Protein AF-A0A5C6PMB3-F1 (afdb_monomer_lite)

Structure (mmCIF, N/CA/C/O backbone):
data_AF-A0A5C6PMB3-F1
#
_entry.id   AF-A0A5C6PMB3-F1
#
loop_
_atom_site.group_PDB
_atom_site.id
_atom_site.type_symbol
_atom_site.label_atom_id
_atom_site.label_alt_id
_atom_site.label_comp_id
_atom_site.label_asym_id
_atom_site.label_entity_id
_atom_site.label_seq_id
_atom_site.pdbx_PDB_ins_code
_atom_site.Cartn_x
_atom_site.Cartn_y
_atom_site.Cartn_z
_atom_site.occupancy
_atom_site.B_iso_or_equiv
_atom_site.auth_seq_id
_atom_site.auth_comp_id
_atom_site.auth_asym_id
_atom_site.auth_atom_id
_atom_site.pdbx_PDB_model_num
ATOM 1 N N . MET A 1 1 ? -14.462 33.625 9.259 1.00 25.91 1 MET A N 1
ATOM 2 C CA . MET A 1 1 ? -15.134 33.092 8.053 1.00 25.91 1 MET A CA 1
ATOM 3 C C . MET A 1 1 ? -14.465 31.763 7.717 1.00 25.91 1 MET A C 1
ATOM 5 O O . MET A 1 1 ? -13.342 31.805 7.232 1.00 25.91 1 MET A O 1
ATOM 9 N N . PRO A 1 2 ? -15.031 30.596 8.069 1.00 33.78 2 PRO A N 1
ATOM 10 C CA . PRO A 1 2 ? -14.392 29.320 7.766 1.00 33.78 2 PRO A CA 1
ATOM 11 C C . PRO A 1 2 ? -14.659 28.949 6.304 1.00 33.78 2 PRO A C 1
ATOM 13 O O . PRO A 1 2 ? -15.806 28.943 5.856 1.00 33.78 2 PRO A O 1
ATOM 16 N N . GLY A 1 3 ? -13.580 28.696 5.563 1.00 32.81 3 GLY A N 1
ATOM 17 C CA . GLY A 1 3 ? -13.603 28.326 4.152 1.00 32.81 3 GLY A CA 1
ATOM 18 C C . GLY A 1 3 ? -14.310 26.993 3.910 1.00 32.81 3 GLY A C 1
ATOM 19 O O . GLY A 1 3 ? -14.207 26.056 4.698 1.00 32.81 3 GLY A O 1
ATOM 20 N N . ARG A 1 4 ? -15.050 26.927 2.801 1.00 36.19 4 ARG A N 1
ATOM 21 C CA . ARG A 1 4 ? -15.685 25.714 2.282 1.00 36.19 4 ARG A CA 1
ATOM 22 C C . ARG A 1 4 ? -14.616 24.673 1.928 1.00 36.19 4 ARG A C 1
ATOM 24 O O . ARG A 1 4 ? -13.893 24.858 0.958 1.00 36.19 4 ARG A O 1
ATOM 31 N N . GLU A 1 5 ? -14.593 23.555 2.647 1.00 39.53 5 GLU A N 1
ATOM 32 C CA . GLU A 1 5 ? -14.022 22.301 2.143 1.00 39.53 5 GLU A CA 1
ATOM 33 C C . GLU A 1 5 ? -14.870 21.821 0.954 1.00 39.53 5 GLU A C 1
ATOM 35 O O . GLU A 1 5 ? -16.025 21.409 1.120 1.00 39.53 5 GLU A O 1
ATOM 40 N N . VAL A 1 6 ? -14.311 21.901 -0.251 1.00 41.19 6 VAL A N 1
ATOM 41 C CA . VAL A 1 6 ? -14.877 21.318 -1.470 1.00 41.19 6 VAL A CA 1
ATOM 42 C C . VAL A 1 6 ? -13.911 20.235 -1.943 1.00 41.19 6 VAL A C 1
ATOM 44 O O . VAL A 1 6 ? -12.748 20.534 -2.169 1.00 41.19 6 VAL A O 1
ATOM 47 N N . GLY A 1 7 ? -14.402 19.003 -2.122 1.00 39.25 7 GLY A N 1
ATOM 48 C CA . GLY A 1 7 ? -13.695 17.945 -2.858 1.00 39.25 7 GLY A CA 1
ATOM 49 C C . GLY A 1 7 ? -13.467 16.660 -2.058 1.00 39.25 7 GLY A C 1
ATOM 50 O O . GLY A 1 7 ? -12.757 16.664 -1.068 1.00 39.25 7 GLY A O 1
ATOM 51 N N . LEU A 1 8 ? -14.111 15.567 -2.487 1.00 45.19 8 LEU A N 1
ATOM 52 C CA . LEU A 1 8 ? -13.997 14.154 -2.058 1.00 45.19 8 LEU A CA 1
ATOM 53 C C . LEU A 1 8 ? -14.166 13.761 -0.573 1.00 45.19 8 LEU A C 1
ATOM 55 O O . LEU A 1 8 ? -14.844 12.762 -0.315 1.00 45.19 8 LEU A O 1
ATOM 59 N N . GLY A 1 9 ? -13.658 14.520 0.402 1.00 44.12 9 GLY A N 1
ATOM 60 C CA . GLY A 1 9 ? -13.708 14.161 1.829 1.00 44.12 9 GLY A CA 1
ATOM 61 C C . GLY A 1 9 ? -15.127 13.929 2.366 1.00 44.12 9 GLY A C 1
ATOM 62 O O . GLY A 1 9 ? -15.347 13.038 3.180 1.00 44.12 9 GLY A O 1
ATOM 63 N N . ARG A 1 10 ? -16.133 14.639 1.831 1.00 47.53 10 ARG A N 1
ATOM 64 C CA . ARG A 1 10 ? -17.549 14.488 2.230 1.00 47.53 10 ARG A CA 1
ATOM 65 C C . ARG A 1 10 ? -18.244 13.231 1.690 1.00 47.53 10 ARG A C 1
ATOM 67 O O . ARG A 1 10 ? -19.308 12.867 2.187 1.00 47.53 10 ARG A O 1
ATOM 74 N N . ARG A 1 11 ? -17.726 12.570 0.646 1.00 46.62 11 ARG A N 1
ATOM 75 C CA . ARG A 1 11 ? -18.386 11.370 0.081 1.00 46.62 11 ARG A CA 1
ATOM 76 C C . ARG A 1 11 ? -18.075 10.117 0.901 1.00 46.62 11 ARG A C 1
ATOM 78 O O . ARG A 1 11 ? -18.959 9.283 1.075 1.00 46.62 11 ARG A O 1
ATOM 85 N N . TYR A 1 12 ? -16.890 10.044 1.497 1.00 53.22 12 TYR A N 1
ATOM 86 C CA . TYR A 1 12 ? -16.434 8.885 2.271 1.00 53.22 12 TYR A CA 1
ATOM 87 C C . TYR A 1 12 ? -16.410 9.116 3.792 1.00 53.22 12 TYR A C 1
ATOM 89 O O . TYR A 1 12 ? -16.097 8.197 4.540 1.00 53.22 12 TYR A O 1
ATOM 97 N N . SER A 1 13 ? -16.824 10.300 4.264 1.00 58.69 13 SER A N 1
ATOM 98 C CA . SER A 1 13 ? -16.872 10.687 5.687 1.00 58.69 13 SER A CA 1
ATOM 99 C C . SER A 1 13 ? -17.998 10.050 6.510 1.00 58.69 13 SER A C 1
ATOM 101 O O . SER A 1 13 ? -18.079 10.271 7.716 1.00 58.69 13 SER A O 1
ATOM 103 N N . PHE A 1 14 ? -18.908 9.312 5.875 1.00 70.88 14 PHE A N 1
ATOM 104 C CA . PHE A 1 14 ? -20.103 8.772 6.518 1.00 70.88 14 PHE A CA 1
ATOM 105 C C . PHE A 1 14 ? -19.944 7.268 6.737 1.00 70.88 14 PHE A C 1
ATOM 107 O O . PHE A 1 14 ? -20.147 6.477 5.817 1.00 70.88 14 PHE A O 1
ATOM 114 N N . LEU A 1 15 ? -19.571 6.884 7.961 1.00 76.19 15 LEU A N 1
ATOM 115 C CA . LEU A 1 15 ? -19.327 5.487 8.338 1.00 76.19 15 LEU A CA 1
ATOM 116 C C . LEU A 1 15 ? -20.537 4.573 8.125 1.00 76.19 15 LEU A C 1
ATOM 118 O O . LEU A 1 15 ? -20.365 3.420 7.758 1.00 76.19 15 LEU A O 1
ATOM 122 N N . ASN A 1 16 ? -21.757 5.095 8.268 1.00 77.19 16 ASN A N 1
ATOM 123 C CA . ASN A 1 16 ? -23.003 4.347 8.063 1.00 77.19 16 ASN A CA 1
ATOM 124 C C . ASN A 1 16 ? -23.241 3.890 6.609 1.00 77.19 16 ASN A C 1
ATOM 126 O O . ASN A 1 16 ? -24.237 3.228 6.337 1.00 77.19 16 ASN A O 1
ATOM 130 N N . ARG A 1 17 ? -22.363 4.259 5.669 1.00 81.38 17 ARG A N 1
ATOM 131 C CA . ARG A 1 17 ? -22.382 3.777 4.279 1.00 81.38 17 ARG A CA 1
ATOM 132 C C . ARG A 1 17 ? -21.322 2.716 3.993 1.00 81.38 17 ARG A C 1
ATOM 134 O O . ARG A 1 17 ? -21.254 2.233 2.868 1.00 81.38 17 ARG A O 1
ATOM 141 N N . TRP A 1 18 ? -20.501 2.376 4.983 1.00 85.50 18 TRP A N 1
ATOM 142 C CA . TRP A 1 18 ? -19.442 1.387 4.856 1.00 85.50 18 TRP A CA 1
ATOM 143 C C . TRP A 1 18 ? -19.827 0.090 5.553 1.00 85.50 18 TRP A C 1
ATOM 145 O O . TRP A 1 18 ? -20.290 0.080 6.691 1.00 85.50 18 TRP A O 1
ATOM 155 N N . SER A 1 19 ? -19.577 -1.014 4.864 1.00 86.38 19 SER A N 1
ATOM 156 C CA . SER A 1 19 ? -19.703 -2.358 5.406 1.00 86.38 19 SER A CA 1
ATOM 157 C C . SER A 1 19 ? -18.578 -3.221 4.853 1.00 86.38 19 SER A C 1
ATOM 159 O O . SER A 1 19 ? -18.073 -2.961 3.759 1.00 86.38 19 SER A O 1
ATOM 161 N N . VAL A 1 20 ? -18.156 -4.216 5.625 1.00 86.25 20 VAL A N 1
ATOM 162 C CA . VAL A 1 20 ? -17.134 -5.179 5.220 1.00 86.25 20 VAL A CA 1
ATOM 163 C C . VAL A 1 20 ? -17.808 -6.530 5.068 1.00 86.25 20 VAL A C 1
ATOM 165 O O . VAL A 1 20 ? -18.325 -7.085 6.037 1.00 86.25 20 VAL A O 1
ATOM 168 N N . LEU A 1 21 ? -17.815 -7.046 3.842 1.00 82.81 21 LEU A N 1
ATOM 169 C CA . LEU A 1 21 ? -18.266 -8.398 3.551 1.00 82.81 21 LEU A CA 1
ATOM 170 C C . LEU A 1 21 ? -17.154 -9.391 3.900 1.00 82.81 21 LEU A C 1
ATOM 172 O O . LEU A 1 21 ? -16.004 -9.203 3.510 1.00 82.81 21 LEU A O 1
ATOM 176 N N . LEU A 1 22 ? -17.498 -10.442 4.636 1.00 78.19 22 LEU A N 1
ATOM 177 C CA . LEU A 1 22 ? -16.550 -11.390 5.209 1.00 78.19 22 LEU A CA 1
ATOM 178 C C . LEU A 1 22 ? -16.968 -12.828 4.920 1.00 78.19 22 LEU A C 1
ATOM 180 O O . LEU A 1 22 ? -18.150 -13.125 4.748 1.00 78.19 22 LEU A O 1
ATOM 184 N N . GLY A 1 23 ? -15.986 -13.734 4.903 1.00 68.56 23 GLY A N 1
ATOM 185 C CA . GLY A 1 23 ? -16.225 -15.175 4.758 1.00 68.56 23 GLY A CA 1
ATOM 186 C C . GLY A 1 23 ? -16.911 -15.568 3.447 1.00 68.56 23 GLY A C 1
ATOM 187 O O . GLY A 1 23 ? -17.499 -16.640 3.367 1.00 68.56 23 GLY A O 1
ATOM 188 N N . SER A 1 24 ? -16.865 -14.694 2.439 1.00 66.75 24 SER A N 1
ATOM 189 C CA . SER A 1 24 ? -17.410 -14.937 1.111 1.00 66.75 24 SER A CA 1
ATOM 190 C C . SER A 1 24 ? -16.370 -14.623 0.049 1.00 66.75 24 SER A C 1
ATOM 192 O O . SER A 1 24 ? -15.662 -13.625 0.109 1.00 66.75 24 SER A O 1
ATOM 194 N N . ILE A 1 25 ? -16.359 -15.484 -0.949 1.00 66.31 25 ILE A N 1
ATOM 195 C CA . ILE A 1 25 ? -15.641 -15.396 -2.224 1.00 66.31 25 ILE A CA 1
ATOM 196 C C . ILE A 1 25 ? -16.523 -14.905 -3.364 1.00 66.31 25 ILE A C 1
ATOM 198 O O . ILE A 1 25 ? -16.041 -14.477 -4.403 1.00 66.31 25 ILE A O 1
ATOM 202 N N . SER A 1 26 ? -17.840 -14.993 -3.175 1.00 61.12 26 SER A N 1
ATOM 203 C CA . SER A 1 26 ? -18.811 -14.489 -4.124 1.00 61.12 26 SER A CA 1
ATOM 204 C C . SER A 1 26 ? -19.021 -13.015 -3.837 1.00 61.12 26 SER A C 1
ATOM 206 O O . SER A 1 26 ? -19.150 -12.613 -2.677 1.00 61.12 26 SER A O 1
ATOM 208 N N . ASN A 1 27 ? -19.126 -12.220 -4.898 1.00 63.78 27 ASN A N 1
ATOM 209 C CA . ASN A 1 27 ? -19.539 -10.823 -4.803 1.00 63.78 27 ASN A CA 1
ATOM 210 C C . ASN A 1 27 ? -21.039 -10.667 -4.463 1.00 63.78 27 ASN A C 1
ATOM 212 O O . ASN A 1 27 ? -21.483 -9.560 -4.163 1.00 63.78 27 ASN A O 1
ATOM 216 N N . LYS A 1 28 ? -21.816 -11.762 -4.490 1.00 63.75 28 LYS A N 1
ATOM 217 C CA . LYS A 1 28 ? -23.239 -11.831 -4.113 1.00 63.75 28 LYS A CA 1
ATOM 218 C C . LYS A 1 28 ? -23.533 -13.108 -3.311 1.00 63.75 28 LYS A C 1
ATOM 220 O O . LYS A 1 28 ? -24.165 -14.031 -3.831 1.00 63.75 28 LYS A O 1
ATOM 225 N N . PRO A 1 29 ? -23.060 -13.221 -2.063 1.00 63.97 29 PRO A N 1
ATOM 226 C CA . PRO A 1 29 ? -23.364 -14.386 -1.247 1.00 63.97 29 PRO A CA 1
ATOM 227 C C . PRO A 1 29 ? -24.833 -14.390 -0.831 1.00 63.97 29 PRO A C 1
ATOM 229 O O . PRO A 1 29 ? -25.400 -13.358 -0.480 1.00 63.97 29 PRO A O 1
ATOM 232 N N . VAL A 1 30 ? -25.432 -15.580 -0.828 1.00 64.00 30 VAL A N 1
ATOM 233 C CA . VAL A 1 30 ? -26.821 -15.799 -0.393 1.00 64.00 30 VAL A CA 1
ATOM 234 C C . VAL A 1 30 ? -26.980 -15.516 1.110 1.00 64.00 30 VAL A C 1
ATOM 236 O O . VAL A 1 30 ? -28.039 -15.072 1.529 1.00 64.00 30 VAL A O 1
ATOM 239 N N . ASN A 1 31 ? -25.903 -15.686 1.893 1.00 64.62 31 ASN A N 1
ATOM 240 C CA . ASN A 1 31 ? -25.802 -15.334 3.313 1.00 64.62 31 ASN A CA 1
ATOM 241 C C . ASN A 1 31 ? -24.464 -14.625 3.584 1.00 64.62 31 ASN A C 1
ATOM 243 O O . ASN A 1 31 ? -23.466 -15.250 3.937 1.00 64.62 31 ASN A O 1
ATOM 247 N N . ALA A 1 32 ? -24.433 -13.315 3.354 1.00 65.31 32 ALA A N 1
ATOM 248 C CA . ALA A 1 32 ? -23.286 -12.458 3.636 1.00 65.31 32 ALA A CA 1
ATOM 249 C C . ALA A 1 32 ? -23.037 -12.318 5.148 1.00 65.31 32 ALA A C 1
ATOM 251 O O . ALA A 1 32 ? -23.900 -11.797 5.854 1.00 65.31 32 ALA A O 1
ATOM 252 N N . ASN A 1 33 ? -21.841 -12.658 5.641 1.00 75.19 33 ASN A N 1
ATOM 253 C CA . ASN A 1 33 ? -21.399 -12.137 6.935 1.00 75.19 33 ASN A CA 1
ATOM 254 C C . ASN A 1 33 ? -20.946 -10.691 6.724 1.00 75.19 33 ASN A C 1
ATOM 256 O O . ASN A 1 33 ? -19.909 -10.445 6.109 1.00 75.19 33 ASN A O 1
ATOM 260 N N . VAL A 1 34 ? -21.742 -9.734 7.191 1.00 82.19 34 VAL A N 1
ATOM 261 C CA . VAL A 1 34 ? -21.460 -8.304 7.036 1.00 82.19 34 VAL A CA 1
ATOM 262 C C . VAL A 1 34 ? -21.051 -7.726 8.383 1.00 82.19 34 VAL A C 1
ATOM 264 O O . VAL A 1 34 ? -21.796 -7.834 9.354 1.00 82.19 34 VAL A O 1
ATOM 267 N N . ALA A 1 35 ? -19.879 -7.098 8.438 1.00 86.00 35 ALA A N 1
ATOM 268 C CA . ALA A 1 35 ? -19.433 -6.336 9.596 1.00 86.00 35 ALA A CA 1
ATOM 269 C C . ALA A 1 35 ? -19.543 -4.832 9.336 1.00 86.00 35 ALA A C 1
ATOM 271 O O . ALA A 1 35 ? -19.206 -4.335 8.258 1.00 86.00 35 ALA A O 1
ATOM 272 N N . GLU A 1 36 ? -19.985 -4.095 10.349 1.00 89.69 36 GLU A N 1
ATOM 273 C CA . GLU A 1 36 ? -20.055 -2.638 10.297 1.00 89.69 36 GLU A CA 1
ATOM 274 C C . GLU A 1 36 ? -18.705 -2.008 10.648 1.00 89.69 36 GLU A C 1
ATOM 276 O O . GLU A 1 36 ? -17.948 -2.511 11.487 1.00 89.69 36 GLU A O 1
ATOM 281 N N . VAL A 1 37 ? -18.412 -0.868 10.025 1.00 91.00 37 VAL A N 1
ATOM 282 C CA . VAL A 1 37 ? -17.176 -0.120 10.263 1.00 91.00 37 VAL A CA 1
ATOM 283 C C . VAL A 1 37 ? -17.389 0.898 11.383 1.00 91.00 37 VAL A C 1
ATOM 285 O O . VAL A 1 37 ? -18.204 1.811 11.270 1.00 91.00 37 VAL A O 1
ATOM 288 N N . LYS A 1 38 ? -16.610 0.771 12.461 1.00 91.81 38 LYS A N 1
ATOM 289 C CA . LYS A 1 38 ? -16.586 1.709 13.594 1.00 91.81 38 LYS A CA 1
ATOM 290 C C . LYS A 1 38 ? -15.672 2.900 13.328 1.00 91.81 38 LYS A C 1
ATOM 292 O O . LYS A 1 38 ? -16.010 4.028 13.688 1.00 91.81 38 LYS A O 1
ATOM 297 N N . THR A 1 39 ? -14.512 2.646 12.729 1.00 93.25 39 THR A N 1
ATOM 298 C CA . THR A 1 39 ? -13.452 3.647 12.572 1.00 93.25 39 THR A CA 1
ATOM 299 C C . THR A 1 39 ? -12.725 3.456 11.251 1.00 93.25 39 THR A C 1
ATOM 301 O O . THR A 1 39 ? -12.399 2.328 10.889 1.00 93.25 39 THR A O 1
ATOM 304 N N . ILE A 1 40 ? -12.419 4.558 10.567 1.00 93.75 40 ILE A N 1
ATOM 305 C CA . ILE A 1 40 ? -11.497 4.586 9.425 1.00 93.75 40 ILE A CA 1
ATOM 306 C C . ILE A 1 40 ? -10.385 5.574 9.762 1.00 93.75 40 ILE A C 1
ATOM 308 O O . ILE A 1 40 ? -10.668 6.723 10.093 1.00 93.75 40 ILE A O 1
ATOM 312 N N . VAL A 1 41 ? -9.129 5.145 9.675 1.00 95.12 41 VAL A N 1
ATOM 313 C CA . VAL A 1 41 ? -7.954 6.009 9.834 1.00 95.12 41 VAL A CA 1
ATOM 314 C C . VAL A 1 41 ? -7.158 5.976 8.541 1.00 95.12 41 VAL A C 1
ATOM 316 O O . VAL A 1 41 ? -6.608 4.935 8.195 1.00 95.12 41 VAL A O 1
ATOM 319 N N . TYR A 1 42 ? -7.079 7.096 7.831 1.00 95.12 42 TYR A N 1
ATOM 320 C CA . TYR A 1 42 ? -6.296 7.202 6.598 1.00 95.12 42 TYR A CA 1
ATOM 321 C C . TYR A 1 42 ? -5.025 8.026 6.808 1.00 95.12 42 TYR A C 1
ATOM 323 O O . TYR A 1 42 ? -4.937 8.858 7.723 1.00 95.12 42 TYR A O 1
ATOM 331 N N . HIS A 1 43 ? -4.016 7.787 5.972 1.00 95.62 43 HIS A N 1
ATOM 332 C CA . HIS A 1 43 ? -2.766 8.531 6.055 1.00 95.62 43 HIS A CA 1
ATOM 333 C C . HIS A 1 43 ? -2.982 9.992 5.628 1.00 95.62 43 HIS A C 1
ATOM 335 O O . HIS A 1 43 ? -3.395 10.275 4.505 1.00 95.62 43 HIS A O 1
ATOM 341 N N . SER A 1 44 ? -2.688 10.952 6.510 1.00 94.25 44 SER A N 1
ATOM 342 C CA . SER A 1 44 ? -3.045 12.363 6.279 1.00 94.25 44 SER A CA 1
ATOM 343 C C . SER A 1 44 ? -2.282 13.027 5.127 1.00 94.25 44 SER A C 1
ATOM 345 O O . SER A 1 44 ? -2.726 14.053 4.623 1.00 94.25 44 SER A O 1
ATOM 347 N N . SER A 1 45 ? -1.144 12.455 4.722 1.00 94.12 45 SER A N 1
ATOM 348 C CA . SER A 1 45 ? -0.328 12.918 3.588 1.00 94.12 45 SER A CA 1
ATOM 349 C C . SER A 1 45 ? -0.642 12.218 2.260 1.00 94.12 45 SER A C 1
ATOM 351 O O . SER A 1 45 ? 0.190 12.269 1.357 1.00 94.12 45 SER A O 1
ATOM 353 N N . TYR A 1 46 ? -1.782 11.530 2.148 1.00 94.25 46 TYR A N 1
ATOM 354 C CA . TYR A 1 46 ? -2.291 11.083 0.851 1.00 94.25 46 TYR A CA 1
ATOM 355 C C . TYR A 1 46 ? -2.899 12.288 0.119 1.00 94.25 46 TYR A C 1
ATOM 357 O O . TYR A 1 46 ? -3.984 12.764 0.466 1.00 94.25 46 TYR A O 1
ATOM 365 N N . LEU A 1 47 ? -2.146 12.835 -0.837 1.00 91.94 47 LEU A N 1
ATOM 366 C CA . LEU A 1 47 ? -2.454 14.105 -1.501 1.00 91.94 47 LEU A CA 1
ATOM 367 C C . LEU A 1 47 ? -3.745 14.097 -2.340 1.00 91.94 47 LEU A C 1
ATOM 369 O O . LEU A 1 47 ? -4.420 15.129 -2.328 1.00 91.94 47 LEU A O 1
ATOM 373 N N . PRO A 1 48 ? -4.175 12.977 -2.955 1.00 92.31 48 PRO A N 1
ATOM 374 C CA . PRO A 1 48 ? -5.449 12.927 -3.676 1.00 92.31 48 PRO A CA 1
ATOM 375 C C . PRO A 1 48 ? -6.696 13.205 -2.816 1.00 92.31 48 PRO A C 1
ATOM 377 O O . PRO A 1 48 ? -7.750 13.552 -3.348 1.00 92.31 48 PRO A O 1
ATOM 380 N N . PHE A 1 49 ? -6.607 13.117 -1.478 1.00 86.81 49 PHE A N 1
ATOM 381 C CA . PHE A 1 49 ? -7.684 13.588 -0.589 1.00 86.81 49 PHE A CA 1
ATOM 382 C C . PHE A 1 49 ? -7.729 15.108 -0.407 1.00 86.81 49 PHE A C 1
ATOM 384 O O . PHE A 1 49 ? -8.747 15.625 0.055 1.00 86.81 49 PHE A O 1
ATOM 391 N N . VAL A 1 50 ? -6.645 15.814 -0.727 1.00 87.00 50 VAL A N 1
ATOM 392 C CA . VAL A 1 50 ? -6.572 17.281 -0.702 1.00 87.00 50 VAL A CA 1
ATOM 393 C C . VAL A 1 50 ? -6.960 17.843 -2.066 1.00 87.00 50 VAL A C 1
ATOM 395 O O . VAL A 1 50 ? -7.796 18.740 -2.140 1.00 87.00 50 VAL A O 1
ATOM 398 N N . ASP A 1 51 ? -6.385 17.290 -3.132 1.00 87.81 51 ASP A N 1
ATOM 399 C CA . ASP A 1 51 ? -6.695 17.640 -4.516 1.00 87.81 51 ASP A CA 1
ATOM 400 C C . ASP A 1 51 ? -6.614 16.383 -5.384 1.00 87.81 51 ASP A C 1
ATOM 402 O O . ASP A 1 51 ? -5.555 15.778 -5.533 1.00 87.81 51 ASP A O 1
ATOM 406 N N . ALA A 1 52 ? -7.751 16.000 -5.962 1.00 86.81 52 ALA A N 1
ATOM 407 C CA . ALA A 1 52 ? -7.877 14.798 -6.779 1.00 86.81 52 ALA A CA 1
ATOM 408 C C . ALA A 1 52 ? -7.111 14.872 -8.113 1.00 86.81 52 ALA A C 1
ATOM 410 O O . ALA A 1 52 ? -7.026 13.860 -8.799 1.00 86.81 52 ALA A O 1
ATOM 411 N N . ASN A 1 53 ? -6.580 16.042 -8.488 1.00 90.06 53 ASN A N 1
ATOM 412 C CA . ASN A 1 53 ? -5.751 16.214 -9.684 1.00 90.06 53 ASN A CA 1
ATOM 413 C C . ASN A 1 53 ? -4.249 16.019 -9.406 1.00 90.06 53 ASN A C 1
ATOM 415 O O . ASN A 1 53 ? -3.436 16.219 -10.304 1.00 90.06 53 ASN A O 1
ATOM 419 N N . ILE A 1 54 ? -3.860 15.699 -8.167 1.00 90.50 54 ILE A N 1
ATOM 420 C CA . ILE A 1 54 ? -2.467 15.401 -7.827 1.00 90.50 54 ILE A CA 1
ATOM 421 C C . ILE A 1 54 ? -2.157 13.941 -8.171 1.00 90.50 54 ILE A C 1
ATOM 423 O O . ILE A 1 54 ? -2.759 13.031 -7.607 1.00 90.50 54 ILE A O 1
ATOM 427 N N . ASP A 1 55 ? -1.143 13.732 -9.011 1.00 87.69 55 ASP A N 1
ATOM 428 C CA . ASP A 1 55 ? -0.708 12.399 -9.460 1.00 87.69 55 ASP A CA 1
ATOM 429 C C . ASP A 1 55 ? 0.205 11.661 -8.451 1.00 87.69 55 ASP A C 1
ATOM 431 O O . ASP A 1 55 ? 0.572 10.503 -8.654 1.00 87.69 55 ASP A O 1
ATOM 435 N N . ASP A 1 56 ? 0.575 12.295 -7.328 1.00 92.62 56 ASP A N 1
ATOM 436 C CA . ASP A 1 56 ? 1.319 11.635 -6.244 1.00 92.62 56 ASP A CA 1
ATOM 437 C C . ASP A 1 56 ? 0.396 10.740 -5.403 1.00 92.62 56 ASP A C 1
ATOM 439 O O . ASP A 1 56 ? -0.173 11.151 -4.388 1.00 92.62 56 ASP A O 1
ATOM 443 N N . ASN A 1 57 ? 0.326 9.469 -5.793 1.00 93.88 57 ASN A N 1
ATOM 444 C CA . ASN A 1 57 ? -0.409 8.423 -5.081 1.00 93.88 57 ASN A CA 1
ATOM 445 C C . ASN A 1 57 ? 0.350 7.846 -3.869 1.00 93.88 57 ASN A C 1
ATOM 447 O O . ASN A 1 57 ? 0.030 6.765 -3.370 1.00 93.88 57 ASN A O 1
ATOM 451 N N . SER A 1 58 ? 1.401 8.513 -3.382 1.00 94.00 58 SER A N 1
ATOM 452 C CA . SER A 1 58 ? 2.161 8.018 -2.233 1.00 94.00 58 SER A CA 1
ATOM 453 C C . SER A 1 58 ? 1.303 7.963 -0.980 1.00 94.00 58 SER A C 1
ATOM 455 O O . SER A 1 58 ? 0.508 8.857 -0.702 1.00 94.00 58 SER A O 1
ATOM 457 N N . ARG A 1 59 ? 1.594 6.979 -0.122 1.00 95.31 59 ARG A N 1
ATOM 458 C CA . ARG A 1 59 ? 0.901 6.774 1.161 1.00 95.31 59 ARG A CA 1
ATOM 459 C C . ARG A 1 59 ? -0.596 6.491 1.002 1.00 95.31 59 ARG A C 1
ATOM 461 O O . ARG A 1 59 ? -1.369 6.823 1.896 1.00 95.31 59 ARG A O 1
ATOM 468 N N . ASP A 1 60 ? -0.975 5.842 -0.093 1.00 96.19 60 ASP A N 1
ATOM 469 C CA . ASP A 1 60 ? -2.293 5.236 -0.259 1.00 96.19 60 ASP A CA 1
ATOM 470 C C . ASP A 1 60 ? -2.454 4.048 0.706 1.00 96.19 60 ASP A C 1
ATOM 472 O O . ASP A 1 60 ? -2.111 2.900 0.406 1.00 96.19 60 ASP A O 1
ATOM 476 N N . ILE A 1 61 ? -2.839 4.360 1.946 1.00 96.31 61 ILE A N 1
ATOM 477 C CA . ILE A 1 61 ? -3.041 3.393 3.023 1.00 96.31 61 ILE A CA 1
ATOM 478 C C . ILE A 1 61 ? -4.065 3.906 4.040 1.00 96.31 61 ILE A C 1
ATOM 480 O O . ILE A 1 61 ? -4.071 5.079 4.435 1.00 96.31 61 ILE A O 1
ATOM 484 N N . ALA A 1 62 ? -4.905 2.988 4.514 1.00 95.75 62 ALA A N 1
ATOM 485 C CA . ALA A 1 62 ? -5.858 3.213 5.589 1.00 95.75 62 ALA A CA 1
ATOM 486 C C . ALA A 1 62 ? -5.985 1.969 6.481 1.00 95.75 62 ALA A C 1
ATOM 488 O O . ALA A 1 62 ? -5.690 0.850 6.065 1.00 95.75 62 ALA A O 1
ATOM 489 N N . VAL A 1 63 ? -6.440 2.170 7.717 1.00 94.94 63 VAL A N 1
ATOM 490 C CA . VAL A 1 63 ? -6.806 1.112 8.664 1.00 94.94 63 VAL A CA 1
ATOM 491 C C . VAL A 1 63 ? -8.283 1.257 8.999 1.00 94.94 63 VAL A C 1
ATOM 493 O O . VAL A 1 63 ? -8.755 2.362 9.273 1.00 94.94 63 VAL A O 1
ATOM 496 N N . LEU A 1 64 ? -9.003 0.138 9.006 1.00 93.12 64 LEU A N 1
ATOM 497 C CA . LEU A 1 64 ? -10.402 0.075 9.409 1.00 93.12 64 LEU A CA 1
ATOM 498 C C . LEU A 1 64 ? -10.527 -0.716 10.714 1.00 93.12 64 LEU A C 1
ATOM 500 O O . LEU A 1 64 ? -9.897 -1.760 10.875 1.00 93.12 64 LEU A O 1
ATOM 504 N N . ALA A 1 65 ? -11.362 -0.230 11.631 1.00 92.19 65 ALA A N 1
ATOM 505 C CA . ALA A 1 65 ? -11.786 -0.974 12.812 1.00 92.19 65 ALA A CA 1
ATOM 506 C C . ALA A 1 65 ? -13.271 -1.316 12.691 1.00 92.19 65 ALA A C 1
ATOM 508 O O . ALA A 1 65 ? -14.093 -0.449 12.383 1.00 92.19 65 ALA A O 1
ATOM 509 N N . LEU A 1 66 ? -13.610 -2.576 12.949 1.00 91.12 66 LEU A N 1
ATOM 510 C CA . LEU A 1 66 ? -14.986 -3.063 12.942 1.00 91.12 66 LEU A CA 1
ATOM 511 C C . LEU A 1 66 ? -15.686 -2.742 14.268 1.00 91.12 66 LEU A C 1
ATOM 513 O O . LEU A 1 66 ? -15.035 -2.529 15.295 1.00 91.12 66 LEU A O 1
ATOM 517 N N . THR A 1 67 ? -17.018 -2.710 14.256 1.00 88.75 67 THR A N 1
ATOM 518 C CA . THR A 1 67 ? -17.824 -2.532 15.477 1.00 88.75 67 THR A CA 1
ATOM 519 C C . THR A 1 67 ? -17.710 -3.721 16.426 1.00 88.75 67 THR A C 1
ATOM 521 O O . THR A 1 67 ? -17.770 -3.532 17.641 1.00 88.75 67 THR A O 1
ATOM 524 N N . GLN A 1 68 ? -17.492 -4.923 15.886 1.00 86.81 68 GLN A N 1
ATOM 525 C CA . GLN A 1 68 ? -17.324 -6.163 16.641 1.00 86.81 68 GLN A CA 1
ATOM 526 C C . GLN A 1 68 ? -16.116 -6.964 16.121 1.00 86.81 68 GLN A C 1
ATOM 528 O O . GLN A 1 68 ? -15.850 -6.944 14.915 1.00 86.81 68 GLN A O 1
ATOM 533 N N . PRO A 1 69 ? -15.372 -7.671 16.996 1.00 84.81 69 PRO A N 1
ATOM 534 C CA . PRO A 1 69 ? -14.318 -8.588 16.570 1.00 84.81 69 PRO A CA 1
ATOM 535 C C . PRO A 1 69 ? -14.876 -9.734 15.723 1.00 84.81 69 PRO A C 1
ATOM 537 O O . PRO A 1 69 ? -15.969 -10.234 15.983 1.00 84.81 69 PRO A O 1
ATOM 540 N N . LEU A 1 70 ? -14.092 -10.191 14.748 1.00 79.44 70 LEU A N 1
ATOM 541 C CA . LEU A 1 70 ? -14.446 -11.361 13.950 1.00 79.44 70 LEU A CA 1
ATOM 542 C C . LEU A 1 70 ? -14.055 -12.647 14.661 1.00 79.44 70 LEU A C 1
ATOM 544 O O . LEU A 1 70 ? -13.013 -12.726 15.313 1.00 79.44 70 LEU A O 1
ATOM 548 N N . THR A 1 71 ? -14.882 -13.671 14.486 1.00 72.44 71 THR A N 1
ATOM 549 C CA . THR A 1 71 ? -14.536 -15.039 14.857 1.00 72.44 71 THR A CA 1
ATOM 550 C C . THR A 1 71 ? -13.963 -15.739 13.629 1.00 72.44 71 THR A C 1
ATOM 552 O O . THR A 1 71 ? -14.516 -15.645 12.538 1.00 72.44 71 THR A O 1
ATOM 555 N N . PHE A 1 72 ? -12.815 -16.398 13.786 1.00 64.81 72 PHE A N 1
ATOM 556 C CA . PHE A 1 72 ? -12.178 -17.146 12.703 1.00 64.81 72 PHE A CA 1
ATOM 557 C C . PHE A 1 72 ? -12.670 -18.587 12.744 1.00 64.81 72 PHE A C 1
ATOM 559 O O . PHE A 1 72 ? -12.211 -19.399 13.543 1.00 64.81 72 PHE A O 1
ATOM 566 N N . ASN A 1 73 ? -13.626 -18.897 11.886 1.00 63.28 73 ASN A N 1
ATOM 567 C CA . ASN A 1 73 ? -14.310 -20.180 11.810 1.00 63.28 73 ASN A CA 1
ATOM 568 C C . ASN A 1 73 ? -13.898 -20.956 10.554 1.00 63.28 73 ASN A C 1
ATOM 570 O O . ASN A 1 73 ? -14.765 -21.406 9.825 1.00 63.28 73 ASN A O 1
ATOM 574 N N . GLY A 1 74 ? -12.580 -21.088 10.321 1.00 50.56 74 GLY A N 1
ATOM 575 C CA . GLY A 1 74 ? -11.884 -22.148 9.555 1.00 50.56 74 GLY A CA 1
ATOM 576 C C . GLY A 1 74 ? -12.310 -22.493 8.117 1.00 50.56 74 GLY A C 1
ATOM 577 O O . GLY A 1 74 ? -11.611 -23.257 7.459 1.00 50.56 74 GLY A O 1
ATOM 578 N N . HIS A 1 75 ? -13.422 -21.972 7.615 1.00 50.84 75 HIS A N 1
ATOM 579 C CA . HIS A 1 75 ? -13.969 -22.289 6.310 1.00 50.84 75 HIS A CA 1
ATOM 580 C C . HIS A 1 75 ? -13.301 -21.389 5.276 1.00 50.84 75 HIS A C 1
ATOM 582 O O . HIS A 1 75 ? -13.618 -20.207 5.143 1.00 50.84 75 HIS A O 1
ATOM 588 N N . LEU A 1 76 ? -12.317 -21.966 4.588 1.00 49.06 76 LEU A N 1
ATOM 589 C CA . LEU A 1 76 ? -11.758 -21.408 3.366 1.00 49.06 76 LEU A CA 1
ATOM 590 C C . LEU A 1 76 ? -12.835 -21.445 2.285 1.00 49.06 76 LEU A C 1
ATOM 592 O O . LEU A 1 76 ? -13.686 -22.332 2.270 1.00 49.06 76 LEU A O 1
ATOM 596 N N . ALA A 1 77 ? -12.814 -20.456 1.409 1.00 49.53 77 ALA A N 1
ATOM 597 C CA . ALA A 1 77 ? -13.841 -20.269 0.411 1.00 49.53 77 ALA A CA 1
ATOM 598 C C . ALA A 1 77 ? -13.257 -20.527 -0.995 1.00 49.53 77 ALA A C 1
ATOM 600 O O . ALA A 1 77 ? -12.159 -20.076 -1.301 1.00 49.53 77 ALA A O 1
ATOM 601 N N . ASP A 1 78 ? -14.000 -21.250 -1.833 1.00 48.41 78 ASP A N 1
ATOM 602 C CA . ASP A 1 78 ? -13.625 -21.803 -3.151 1.00 48.41 78 ASP A CA 1
ATOM 603 C C . ASP A 1 78 ? -13.336 -20.885 -4.384 1.00 48.41 78 ASP A C 1
ATOM 605 O O . ASP A 1 78 ? -12.812 -21.405 -5.362 1.00 48.41 78 ASP A O 1
ATOM 609 N N . VAL A 1 79 ? -13.649 -19.576 -4.454 1.00 56.66 79 VAL A N 1
ATOM 610 C CA . VAL A 1 79 ? -13.489 -18.761 -5.696 1.00 56.66 79 VAL A CA 1
ATOM 611 C C . VAL A 1 79 ? -13.157 -17.286 -5.421 1.00 56.66 79 VAL A C 1
ATOM 613 O O . VAL A 1 79 ? -13.901 -16.374 -5.774 1.00 56.66 79 VAL A O 1
ATOM 616 N N . LEU A 1 80 ? -12.019 -17.038 -4.782 1.00 62.56 80 LEU A N 1
ATOM 617 C CA . LEU A 1 80 ? -11.295 -15.773 -4.930 1.00 62.56 80 LEU A CA 1
ATOM 618 C C . LEU A 1 80 ? -10.383 -15.916 -6.157 1.00 62.56 80 LEU A C 1
ATOM 620 O O . LEU A 1 80 ? -9.863 -17.004 -6.397 1.00 62.56 80 LEU A O 1
ATOM 624 N N . GLN A 1 81 ? -10.190 -14.861 -6.949 1.00 65.50 81 GLN A N 1
ATOM 625 C CA . GLN A 1 81 ? -9.129 -14.893 -7.958 1.00 65.50 81 GLN A CA 1
ATOM 626 C C . GLN A 1 81 ? -7.802 -14.608 -7.258 1.00 65.50 81 GLN A C 1
ATOM 628 O O . GLN A 1 81 ? -7.648 -13.570 -6.617 1.00 65.50 81 GLN A O 1
ATOM 633 N N . GLU A 1 82 ? -6.858 -15.532 -7.372 1.00 79.62 82 GLU A N 1
ATOM 634 C CA . GLU A 1 82 ? -5.479 -15.322 -6.952 1.00 79.62 82 GLU A CA 1
ATOM 635 C C . GLU A 1 82 ? -4.568 -15.326 -8.170 1.00 79.62 82 GLU A C 1
ATOM 637 O O . GLU A 1 82 ? -4.848 -15.962 -9.188 1.00 79.62 82 GLU A O 1
ATOM 642 N N . THR A 1 83 ? -3.465 -14.596 -8.072 1.00 79.38 83 THR A N 1
ATOM 643 C CA . THR A 1 83 ? -2.450 -14.628 -9.108 1.00 79.38 83 THR A CA 1
ATOM 644 C C . THR A 1 83 ? -1.066 -14.391 -8.535 1.00 79.38 83 THR A C 1
ATOM 646 O O . THR A 1 83 ? -0.895 -13.717 -7.517 1.00 79.38 83 THR A O 1
ATOM 649 N N . HIS A 1 84 ? -0.066 -14.949 -9.210 1.00 88.06 84 HIS A N 1
ATOM 650 C CA . HIS A 1 84 ? 1.332 -14.784 -8.860 1.00 88.06 84 HIS A CA 1
ATOM 651 C C . HIS A 1 84 ? 1.973 -13.770 -9.794 1.00 88.06 84 HIS A C 1
ATOM 653 O O . HIS A 1 84 ? 1.931 -13.911 -11.014 1.00 88.06 84 HIS A O 1
ATOM 659 N N . VAL A 1 85 ? 2.609 -12.764 -9.207 1.00 92.56 85 VAL A N 1
ATOM 660 C CA . VAL A 1 85 ? 3.370 -11.747 -9.931 1.00 92.56 85 VAL A CA 1
ATOM 661 C C . VAL A 1 85 ? 4.699 -11.493 -9.216 1.00 92.56 85 VAL A C 1
ATOM 663 O O . VAL A 1 85 ? 4.735 -11.441 -7.983 1.00 92.56 85 VAL A O 1
ATOM 666 N N . PRO A 1 86 ? 5.817 -11.349 -9.948 1.00 95.75 86 PRO A N 1
ATOM 667 C CA . PRO A 1 86 ? 7.107 -11.068 -9.337 1.00 95.75 86 PRO A CA 1
ATOM 668 C C . PRO A 1 86 ? 7.213 -9.591 -8.952 1.00 95.75 86 PRO A C 1
ATOM 670 O O . PRO A 1 86 ? 6.697 -8.717 -9.647 1.00 95.75 86 PRO A O 1
ATOM 673 N N . ILE A 1 87 ? 7.939 -9.306 -7.869 1.00 96.56 87 ILE A N 1
ATOM 674 C CA . ILE A 1 87 ? 8.326 -7.934 -7.520 1.00 96.56 87 ILE A CA 1
ATOM 675 C C . ILE A 1 87 ? 9.354 -7.440 -8.542 1.00 96.56 87 ILE A C 1
ATOM 677 O O . ILE A 1 87 ? 10.349 -8.114 -8.814 1.00 96.56 87 ILE A O 1
ATOM 681 N N . ILE A 1 88 ? 9.129 -6.240 -9.069 1.00 96.88 88 ILE A N 1
ATOM 682 C CA . ILE A 1 88 ? 10.036 -5.543 -9.983 1.00 96.88 88 ILE A CA 1
ATOM 683 C C . ILE A 1 88 ? 10.860 -4.540 -9.173 1.00 96.88 88 ILE A C 1
ATOM 685 O O . ILE A 1 88 ? 10.349 -3.884 -8.264 1.00 96.88 88 ILE A O 1
ATOM 689 N N . SER A 1 89 ? 12.151 -4.419 -9.487 1.00 97.69 89 SER A N 1
ATOM 690 C CA . SER A 1 89 ? 13.029 -3.470 -8.801 1.00 97.69 89 SER A CA 1
ATOM 691 C C . SER A 1 89 ? 12.626 -2.021 -9.087 1.00 97.69 89 SER A C 1
ATOM 693 O O . SER A 1 89 ? 12.205 -1.689 -10.196 1.00 97.69 89 SER A O 1
ATOM 695 N N . ASP A 1 90 ? 12.823 -1.137 -8.104 1.00 96.62 90 ASP A N 1
ATOM 696 C CA . ASP A 1 90 ? 12.513 0.293 -8.245 1.00 96.62 90 ASP A CA 1
ATOM 697 C C . ASP A 1 90 ? 13.251 0.914 -9.454 1.00 96.62 90 ASP A C 1
ATOM 699 O O . ASP A 1 90 ? 12.703 1.778 -10.128 1.00 96.62 90 ASP A O 1
ATOM 703 N N . ALA A 1 91 ? 14.461 0.436 -9.778 1.00 97.50 91 ALA A N 1
ATOM 704 C CA . ALA A 1 91 ? 15.240 0.900 -10.929 1.00 97.50 91 ALA A CA 1
ATOM 705 C C . ALA A 1 91 ? 14.596 0.545 -12.278 1.00 97.50 91 ALA A C 1
ATOM 707 O O . ALA A 1 91 ? 14.554 1.384 -13.171 1.00 97.50 91 ALA A O 1
ATOM 708 N N . VAL A 1 92 ? 14.080 -0.682 -12.425 1.00 97.69 92 VAL A N 1
ATOM 709 C CA . VAL A 1 92 ? 13.363 -1.089 -13.644 1.00 97.69 92 VAL A CA 1
ATOM 710 C C . VAL A 1 92 ? 12.027 -0.366 -13.717 1.00 97.69 92 VAL A C 1
ATOM 712 O O . VAL A 1 92 ? 11.680 0.180 -14.756 1.0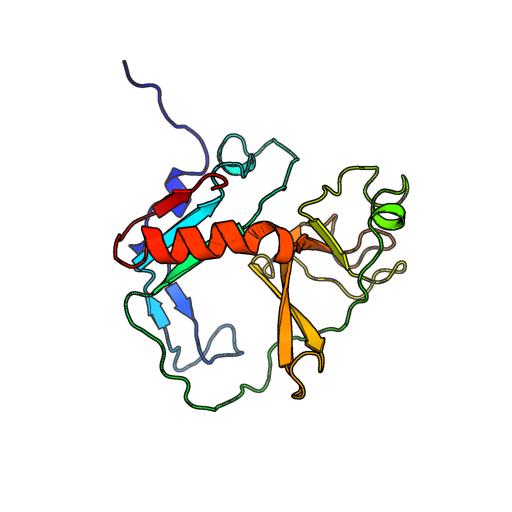0 97.69 92 VAL A O 1
ATOM 715 N N . CYS A 1 93 ? 11.291 -0.306 -12.607 1.00 97.00 93 CYS A N 1
ATOM 716 C CA . CYS A 1 93 ? 9.961 0.285 -12.627 1.00 97.00 93 CYS A CA 1
ATOM 717 C C . CYS A 1 93 ? 9.969 1.806 -12.862 1.00 97.00 93 CYS A C 1
ATOM 719 O O . CYS A 1 93 ? 9.019 2.345 -13.424 1.00 97.00 93 CYS A O 1
ATOM 721 N N . ASN A 1 94 ? 11.050 2.492 -12.485 1.00 97.94 94 ASN A N 1
ATOM 722 C CA . ASN A 1 94 ? 11.253 3.912 -12.774 1.00 97.94 94 ASN A CA 1
ATOM 723 C C . ASN A 1 94 ? 11.960 4.189 -14.107 1.00 97.94 94 ASN A C 1
ATOM 725 O O . ASN A 1 94 ? 12.236 5.352 -14.397 1.00 97.94 94 ASN A O 1
ATOM 729 N N . ALA A 1 95 ? 12.244 3.172 -14.925 1.00 98.06 95 ALA A N 1
ATOM 730 C CA . ALA A 1 95 ? 12.782 3.398 -16.259 1.00 98.06 95 ALA A CA 1
ATOM 731 C C . ALA A 1 95 ? 11.786 4.199 -17.135 1.00 98.06 95 ALA A C 1
ATOM 733 O O . ALA A 1 95 ? 10.571 4.107 -16.916 1.00 98.06 95 ALA A O 1
ATOM 734 N N . PRO A 1 96 ? 12.265 4.963 -18.139 1.00 97.50 96 PRO A N 1
ATOM 735 C CA . PRO A 1 96 ? 11.411 5.825 -18.968 1.00 97.50 96 PRO A CA 1
ATOM 736 C C . PRO A 1 96 ? 10.282 5.093 -19.710 1.00 97.50 96 PRO A C 1
ATOM 738 O O . PRO A 1 96 ? 9.232 5.663 -19.987 1.00 97.50 96 PRO A O 1
ATOM 741 N N . ASP A 1 97 ? 10.476 3.817 -20.042 1.00 96.00 97 ASP A N 1
ATOM 742 C CA . ASP A 1 97 ? 9.478 2.972 -20.704 1.00 96.00 97 ASP A CA 1
ATOM 743 C C . ASP A 1 97 ? 8.451 2.352 -19.733 1.00 96.00 97 ASP A C 1
ATOM 745 O O . ASP A 1 97 ? 7.397 1.868 -20.167 1.00 96.00 97 ASP A O 1
ATOM 749 N N . TYR A 1 98 ? 8.713 2.435 -18.426 1.00 97.12 98 TYR A N 1
ATOM 750 C CA . TYR A 1 98 ? 7.818 2.028 -17.344 1.00 97.12 98 TYR A CA 1
ATOM 751 C C . TYR A 1 98 ? 7.098 3.252 -16.763 1.00 97.12 98 TYR A C 1
ATOM 753 O O . TYR A 1 98 ? 6.253 3.836 -17.443 1.00 97.12 98 TYR A O 1
ATOM 761 N N . TYR A 1 99 ? 7.389 3.649 -15.52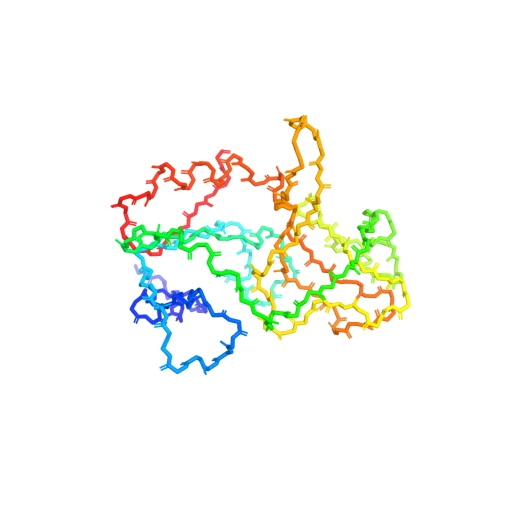6 1.00 96.88 99 TYR A N 1
ATOM 762 C CA . TYR A 1 99 ? 6.704 4.755 -14.856 1.00 96.88 99 TYR A CA 1
ATOM 763 C C . TYR A 1 99 ? 7.535 6.031 -14.757 1.00 96.88 99 TYR A C 1
ATOM 765 O O . TYR A 1 99 ? 7.092 6.964 -14.100 1.00 96.88 99 TYR A O 1
ATOM 773 N N . ASP A 1 100 ? 8.705 6.093 -15.399 1.00 96.94 100 ASP A N 1
ATOM 774 C CA . ASP A 1 100 ? 9.500 7.320 -15.545 1.00 96.94 100 ASP A CA 1
ATOM 775 C C . ASP A 1 100 ? 9.603 8.145 -14.246 1.00 96.94 100 ASP A C 1
ATOM 777 O O . ASP A 1 100 ? 9.095 9.258 -14.126 1.00 96.94 100 ASP A O 1
ATOM 781 N N . ASN A 1 101 ? 10.229 7.551 -13.228 1.00 96.69 101 ASN A N 1
ATOM 782 C CA . ASN A 1 101 ? 10.448 8.154 -11.906 1.00 96.69 101 ASN A CA 1
ATOM 783 C C . ASN A 1 101 ? 9.196 8.473 -11.057 1.00 96.69 101 ASN A C 1
ATOM 785 O O . ASN A 1 101 ? 9.328 9.111 -10.011 1.00 96.69 101 ASN A O 1
ATOM 789 N N . GLN A 1 102 ? 8.000 8.000 -11.425 1.00 96.12 102 GLN A N 1
ATOM 790 C CA . GLN A 1 102 ? 6.788 8.178 -10.603 1.00 96.12 102 GLN A CA 1
ATOM 791 C C . GLN A 1 102 ? 6.731 7.251 -9.371 1.00 96.12 102 GLN A C 1
ATOM 793 O O . GLN A 1 102 ? 5.975 7.512 -8.433 1.00 96.12 102 GLN A O 1
ATOM 798 N N . ILE A 1 103 ? 7.517 6.168 -9.326 1.00 97.25 103 ILE A N 1
ATOM 799 C CA . ILE A 1 103 ? 7.481 5.199 -8.220 1.00 97.25 103 ILE A CA 1
ATOM 800 C C . ILE A 1 103 ? 8.327 5.702 -7.054 1.00 97.25 103 ILE A C 1
ATOM 802 O O . ILE A 1 103 ? 9.560 5.754 -7.117 1.00 97.25 103 ILE A O 1
ATOM 806 N N . THR A 1 104 ? 7.656 6.030 -5.950 1.00 96.50 104 THR A N 1
ATOM 807 C CA . THR A 1 104 ? 8.300 6.572 -4.749 1.00 96.50 104 THR A CA 1
ATOM 808 C C . THR A 1 104 ? 8.802 5.483 -3.800 1.00 96.50 104 THR A C 1
ATOM 810 O O . THR A 1 104 ? 8.439 4.312 -3.879 1.00 96.50 104 THR A O 1
ATOM 813 N N . THR A 1 105 ? 9.603 5.871 -2.801 1.00 96.31 105 THR A N 1
ATOM 814 C CA . THR A 1 105 ? 10.162 4.937 -1.798 1.00 96.31 105 THR A CA 1
ATOM 815 C C . THR A 1 105 ? 9.113 4.230 -0.926 1.00 96.31 105 THR A C 1
ATOM 817 O O . THR A 1 105 ? 9.436 3.244 -0.249 1.00 96.31 105 THR A O 1
ATOM 820 N N . THR A 1 106 ? 7.869 4.725 -0.927 1.00 96.94 106 THR A N 1
ATOM 821 C CA . THR A 1 106 ? 6.708 4.129 -0.246 1.00 96.94 106 THR A CA 1
ATOM 822 C C . THR A 1 106 ? 5.896 3.184 -1.124 1.00 96.94 106 THR A C 1
ATOM 824 O O . THR A 1 106 ? 4.918 2.617 -0.644 1.00 96.94 106 THR A O 1
ATOM 827 N N . MET A 1 107 ? 6.305 2.988 -2.375 1.00 98.06 107 MET A N 1
ATOM 828 C CA . MET A 1 107 ? 5.662 2.110 -3.346 1.00 98.06 107 MET A CA 1
ATOM 829 C C . MET A 1 107 ? 6.620 1.001 -3.790 1.00 98.06 107 MET A C 1
ATOM 831 O O . MET A 1 107 ? 7.822 1.048 -3.508 1.00 98.06 107 MET A O 1
ATOM 835 N N . PHE A 1 108 ? 6.085 -0.011 -4.460 1.00 98.25 108 PHE A N 1
ATOM 836 C CA . PHE A 1 108 ? 6.835 -0.936 -5.308 1.00 98.25 108 PHE A CA 1
ATOM 837 C C . PHE A 1 108 ? 5.943 -1.432 -6.442 1.00 98.25 108 PHE A C 1
ATOM 839 O O . PHE A 1 108 ? 4.721 -1.315 -6.371 1.00 98.25 108 PHE A O 1
ATOM 846 N N . CYS A 1 109 ? 6.560 -2.021 -7.458 1.00 97.62 109 CYS A N 1
ATOM 847 C CA . CYS A 1 109 ? 5.848 -2.616 -8.576 1.00 97.62 109 CYS A CA 1
ATOM 848 C C . CYS A 1 109 ? 5.892 -4.135 -8.513 1.00 97.62 109 CYS A C 1
ATOM 850 O O . CYS A 1 109 ? 6.899 -4.714 -8.094 1.00 97.62 109 CYS A O 1
ATOM 852 N N . ALA A 1 110 ? 4.837 -4.780 -8.995 1.00 97.12 110 ALA A N 1
ATOM 853 C CA . ALA A 1 110 ? 4.848 -6.212 -9.239 1.00 97.12 110 ALA A CA 1
ATOM 854 C C . ALA A 1 110 ? 4.050 -6.547 -10.497 1.00 97.12 110 ALA A C 1
ATOM 856 O O . ALA A 1 110 ? 2.989 -5.981 -10.739 1.00 97.12 110 ALA A O 1
ATOM 857 N N . GLY A 1 111 ? 4.581 -7.455 -11.306 1.00 95.44 111 GLY A N 1
ATOM 858 C CA . GLY A 1 111 ? 3.984 -7.824 -12.583 1.00 95.44 111 GLY A CA 1
ATOM 859 C C . GLY A 1 111 ? 5.008 -8.406 -13.543 1.00 95.44 111 GLY A C 1
ATOM 860 O O . GLY A 1 111 ? 6.195 -8.509 -13.238 1.00 95.44 111 GLY A O 1
ATOM 861 N N . TYR A 1 112 ? 4.546 -8.781 -14.727 1.00 93.94 112 TYR A N 1
ATOM 862 C CA . TYR A 1 112 ? 5.414 -9.254 -15.799 1.00 93.94 112 TYR A CA 1
ATOM 863 C C . TYR A 1 112 ? 5.663 -8.138 -16.808 1.00 93.94 112 TYR A C 1
ATOM 865 O O . TYR A 1 112 ? 4.748 -7.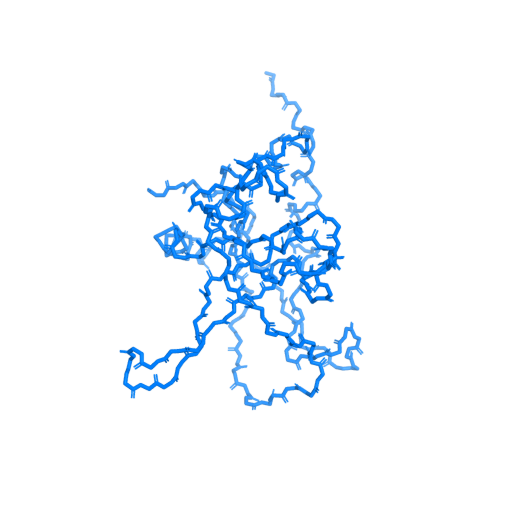400 -17.160 1.00 93.94 112 TYR A O 1
ATOM 873 N N . GLU A 1 113 ? 6.881 -8.056 -17.348 1.00 93.06 113 GLU A N 1
ATOM 874 C CA . GLU A 1 113 ? 7.223 -7.063 -18.378 1.00 93.06 113 GLU A CA 1
ATOM 875 C C . GLU A 1 113 ? 6.283 -7.132 -19.592 1.00 93.06 113 GLU A C 1
ATOM 877 O O . GLU A 1 113 ? 5.909 -6.104 -20.149 1.00 93.06 113 GLU A O 1
ATOM 882 N N . LYS A 1 114 ? 5.853 -8.335 -19.986 1.00 94.12 114 LYS A N 1
ATOM 883 C CA . LYS A 1 114 ? 4.920 -8.536 -21.106 1.00 94.12 114 LYS A CA 1
ATOM 884 C C . LYS A 1 114 ? 3.469 -8.150 -20.781 1.00 94.12 114 LYS A C 1
ATOM 886 O O . LYS A 1 114 ? 2.648 -8.147 -21.692 1.00 94.12 114 LYS A O 1
ATOM 891 N N . GLY A 1 115 ? 3.150 -7.840 -19.524 1.00 91.25 115 GLY A N 1
ATOM 892 C CA . GLY A 1 115 ? 1.779 -7.676 -19.049 1.00 91.25 115 GLY A CA 1
ATOM 893 C C . GLY A 1 115 ? 1.051 -9.018 -18.911 1.00 91.25 115 GLY A C 1
ATOM 894 O O . GLY A 1 115 ? 1.657 -10.039 -18.580 1.00 91.25 115 GLY A O 1
ATOM 895 N N . GLY A 1 116 ? -0.256 -9.018 -19.167 1.00 87.44 116 GLY A N 1
ATOM 896 C CA . GLY A 1 116 ? -1.136 -10.191 -19.124 1.00 87.44 116 GLY A CA 1
ATOM 897 C C . GLY A 1 116 ? -1.751 -10.465 -17.750 1.00 87.44 116 GLY A C 1
ATOM 898 O O . GLY A 1 116 ? -2.959 -10.650 -17.656 1.00 87.44 116 GLY A O 1
ATOM 899 N N . ILE A 1 117 ? -0.940 -10.445 -16.692 1.00 83.19 117 ILE A N 1
ATOM 900 C CA . ILE A 1 117 ? -1.387 -10.674 -15.313 1.00 83.19 117 ILE A CA 1
ATOM 901 C C . ILE A 1 117 ? -1.155 -9.407 -14.494 1.00 83.19 117 ILE A C 1
ATOM 903 O O . ILE A 1 117 ? -0.012 -8.958 -14.386 1.00 83.19 117 ILE A O 1
ATOM 907 N N . ASP A 1 118 ? -2.223 -8.860 -13.914 1.00 79.50 118 ASP A N 1
ATOM 908 C CA . ASP A 1 118 ? -2.179 -7.622 -13.137 1.00 79.50 118 ASP A CA 1
ATOM 909 C C . ASP A 1 118 ? -3.399 -7.479 -12.219 1.00 79.50 118 ASP A C 1
ATOM 911 O O . ASP A 1 118 ? -4.451 -8.062 -12.493 1.00 79.50 118 ASP A O 1
ATOM 915 N N . ALA A 1 119 ? -3.259 -6.679 -11.162 1.00 80.38 119 ALA A N 1
ATOM 916 C CA . ALA A 1 119 ? -4.408 -6.176 -10.414 1.00 80.38 119 ALA A CA 1
ATOM 917 C C . ALA A 1 119 ? -5.107 -5.085 -11.240 1.00 80.38 119 ALA A C 1
ATOM 919 O O . ALA A 1 119 ? -4.457 -4.372 -12.005 1.00 80.38 119 ALA A O 1
ATOM 920 N N . CYS A 1 120 ? -6.426 -4.943 -11.111 1.00 82.50 120 CYS A N 1
ATOM 921 C CA . CYS A 1 120 ? -7.182 -3.998 -11.932 1.00 82.50 120 CYS A CA 1
ATOM 922 C C . CYS A 1 120 ? -8.195 -3.190 -11.108 1.00 82.50 120 CYS A C 1
ATOM 924 O O . CYS A 1 120 ? -8.195 -3.174 -9.875 1.00 82.50 120 CYS A O 1
ATOM 926 N N . GLN A 1 121 ? -9.057 -2.450 -11.805 1.00 74.69 121 GLN A N 1
ATOM 927 C CA . GLN A 1 121 ? -10.127 -1.676 -11.191 1.00 74.69 121 GLN A CA 1
ATOM 928 C C . GLN A 1 121 ? -11.029 -2.578 -10.343 1.00 74.69 121 GLN A C 1
ATOM 930 O O . GLN A 1 121 ? -11.612 -3.536 -10.843 1.00 74.69 121 GLN A O 1
ATOM 935 N N . GLY A 1 122 ? -11.178 -2.219 -9.068 1.00 76.94 122 GLY A N 1
ATOM 936 C CA . GLY A 1 122 ? -11.939 -2.995 -8.086 1.00 76.94 122 GLY A CA 1
ATOM 937 C C . GLY A 1 122 ? -11.068 -3.754 -7.086 1.00 76.94 122 GLY A C 1
ATOM 938 O O . GLY A 1 122 ? -11.564 -4.068 -6.008 1.00 76.94 122 GLY A O 1
ATOM 939 N N . ASP A 1 123 ? -9.779 -3.944 -7.384 1.00 80.94 123 ASP A N 1
ATOM 940 C CA . ASP A 1 123 ? -8.838 -4.629 -6.489 1.00 80.94 123 ASP A CA 1
ATOM 941 C C . ASP A 1 123 ? -8.091 -3.661 -5.555 1.00 80.94 123 ASP A C 1
ATOM 943 O O . ASP A 1 123 ? -7.317 -4.097 -4.709 1.00 80.94 123 ASP A O 1
ATOM 947 N N . SER A 1 124 ? -8.282 -2.340 -5.673 1.00 86.06 124 SER A N 1
ATOM 948 C CA . SER A 1 124 ? -7.639 -1.358 -4.785 1.00 86.06 124 SER A CA 1
ATOM 949 C C . SER A 1 124 ? -7.911 -1.688 -3.312 1.00 86.06 124 SER A C 1
ATOM 951 O O . SER A 1 124 ? -9.059 -1.855 -2.896 1.00 86.06 124 SER A O 1
ATOM 953 N N . GLY A 1 125 ? -6.850 -1.779 -2.509 1.00 89.50 125 GLY A N 1
ATOM 954 C CA . GLY A 1 125 ? -6.928 -2.242 -1.122 1.00 89.50 125 GLY A CA 1
ATOM 955 C C . GLY A 1 125 ? -6.702 -3.748 -0.925 1.00 89.50 125 GLY A C 1
ATOM 956 O O . GLY A 1 125 ? -6.552 -4.180 0.220 1.00 89.50 125 GLY A O 1
ATOM 957 N N . PHE A 1 126 ? -6.644 -4.552 -1.994 1.00 88.94 126 PHE A N 1
ATOM 958 C CA . PHE A 1 126 ? -6.418 -5.997 -1.893 1.00 88.94 126 PHE A CA 1
ATOM 959 C C . PHE A 1 126 ? -4.981 -6.317 -1.461 1.00 88.94 126 PHE A C 1
ATOM 961 O O . PHE A 1 126 ? -4.051 -5.535 -1.706 1.00 88.94 126 PHE A O 1
ATOM 968 N N . PRO A 1 127 ? -4.779 -7.462 -0.788 1.00 94.12 127 PRO A N 1
ATOM 969 C CA . PRO A 1 127 ? -3.489 -7.804 -0.220 1.00 94.12 127 PRO A CA 1
ATOM 970 C C . PRO A 1 127 ? -2.529 -8.365 -1.277 1.00 94.12 127 PRO A C 1
ATOM 972 O O . PRO A 1 127 ? -2.846 -9.323 -1.974 1.00 94.12 127 PRO A O 1
ATOM 975 N N . PHE A 1 128 ? -1.304 -7.839 -1.320 1.00 95.69 128 PHE A N 1
ATOM 976 C CA . PHE A 1 128 ? -0.163 -8.517 -1.936 1.00 95.69 128 PHE A CA 1
ATOM 977 C C . PHE A 1 128 ? 0.600 -9.258 -0.834 1.00 95.69 128 PHE A C 1
ATOM 979 O O . PHE A 1 128 ? 1.190 -8.629 0.059 1.00 95.69 128 PHE A O 1
ATOM 986 N N . VAL A 1 129 ? 0.581 -10.590 -0.881 1.00 95.50 129 VAL A N 1
ATOM 987 C CA . VAL A 1 129 ? 1.209 -11.453 0.127 1.00 95.50 129 VAL A CA 1
ATOM 988 C C . VAL A 1 129 ? 2.349 -12.274 -0.455 1.00 95.50 129 VAL A C 1
ATOM 990 O O . VAL A 1 129 ? 2.312 -12.673 -1.614 1.00 95.50 129 VAL A O 1
ATOM 993 N N . ALA A 1 130 ? 3.354 -12.550 0.370 1.00 93.12 130 ALA A N 1
ATOM 994 C CA . ALA A 1 130 ? 4.400 -13.516 0.055 1.00 93.12 130 ALA A CA 1
ATOM 995 C C . ALA A 1 130 ? 4.589 -14.471 1.233 1.00 93.12 130 ALA A C 1
ATOM 997 O O . ALA A 1 130 ? 4.401 -14.088 2.391 1.00 93.12 130 ALA A O 1
ATOM 998 N N . GLU A 1 131 ? 4.927 -15.715 0.917 1.00 93.31 131 GLU A N 1
ATOM 999 C CA . GLU A 1 131 ? 5.207 -16.765 1.890 1.00 93.31 131 GLU A CA 1
ATOM 1000 C C . GLU A 1 131 ? 6.696 -16.748 2.272 1.00 93.31 131 GLU A C 1
ATOM 1002 O O . GLU A 1 131 ? 7.569 -16.667 1.406 1.00 93.31 131 GLU A O 1
ATOM 1007 N N . ASP A 1 132 ? 7.000 -16.835 3.569 1.00 90.56 132 ASP A N 1
ATOM 1008 C CA . ASP A 1 132 ? 8.361 -17.044 4.066 1.00 90.56 132 ASP A CA 1
ATOM 1009 C C . ASP A 1 132 ? 8.426 -17.998 5.259 1.00 90.56 132 ASP A C 1
ATOM 1011 O O . ASP A 1 132 ? 7.454 -18.216 5.982 1.00 90.56 132 ASP A O 1
ATOM 1015 N N . CYS A 1 133 ? 9.634 -18.507 5.508 1.00 92.06 133 CYS A N 1
ATOM 1016 C CA . CYS A 1 133 ? 9.955 -19.381 6.636 1.00 92.06 133 CYS A CA 1
ATOM 1017 C C . CYS A 1 133 ? 10.840 -18.698 7.696 1.00 92.06 133 CYS A C 1
ATOM 1019 O O . CYS A 1 133 ? 11.460 -19.382 8.515 1.00 92.06 133 CYS A O 1
ATOM 1021 N N . LEU A 1 134 ? 10.906 -17.357 7.733 1.00 90.06 134 LEU A N 1
ATOM 1022 C CA . LEU A 1 134 ? 11.796 -16.614 8.648 1.00 90.06 134 LEU A CA 1
ATOM 1023 C C . LEU A 1 134 ? 11.487 -16.897 10.127 1.00 90.06 134 LEU A C 1
ATOM 1025 O O . LEU A 1 134 ? 12.353 -16.793 10.989 1.00 90.06 134 LEU A O 1
ATOM 1029 N N . SER A 1 135 ? 10.245 -17.287 10.426 1.00 89.62 135 SER A N 1
ATOM 1030 C CA . SER A 1 135 ? 9.778 -17.618 11.778 1.00 89.62 135 SER A CA 1
ATOM 1031 C C . SER A 1 135 ? 9.877 -19.107 12.140 1.00 89.62 135 SER A C 1
ATOM 1033 O O . SER A 1 135 ? 9.166 -19.563 13.036 1.00 89.62 135 SER A O 1
ATOM 1035 N N . LYS A 1 136 ? 10.710 -19.886 11.427 1.00 91.50 136 LYS A N 1
ATOM 1036 C CA . LYS A 1 136 ? 10.810 -21.364 11.521 1.00 91.50 136 LYS A CA 1
ATOM 1037 C C . LYS A 1 136 ? 9.525 -22.122 11.155 1.00 91.50 136 LYS A C 1
ATOM 1039 O O . LYS A 1 136 ? 9.472 -23.340 11.259 1.00 91.50 136 LYS A O 1
ATOM 1044 N N . THR A 1 137 ? 8.494 -21.398 10.742 1.00 92.06 137 THR A N 1
ATOM 1045 C CA . THR A 1 137 ? 7.200 -21.896 10.278 1.00 92.06 137 THR A CA 1
ATOM 1046 C C . THR A 1 137 ? 6.819 -21.086 9.052 1.00 92.06 137 THR A C 1
ATOM 1048 O O . THR A 1 137 ? 7.146 -19.893 9.002 1.00 92.06 137 THR A O 1
ATOM 1051 N N . SER A 1 138 ? 6.169 -21.735 8.085 1.00 92.81 138 SER A N 1
ATOM 1052 C CA . SER A 1 138 ? 5.695 -21.044 6.892 1.00 92.81 138 SER A CA 1
ATOM 1053 C C . SER A 1 138 ? 4.592 -20.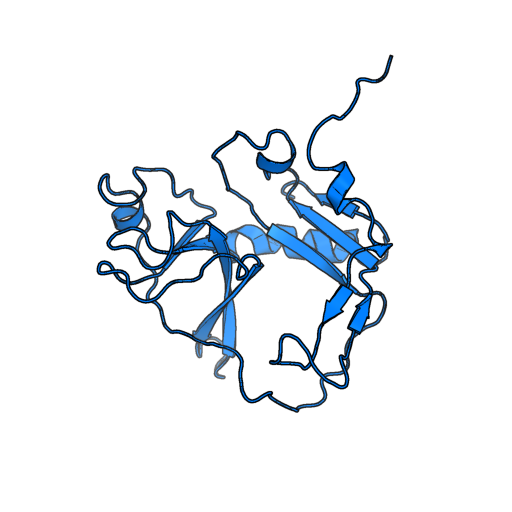050 7.252 1.00 92.81 138 SER A C 1
ATOM 1055 O O . SER A 1 138 ? 3.675 -20.382 8.014 1.00 92.81 138 SER A O 1
ATOM 1057 N N . ARG A 1 139 ? 4.710 -18.816 6.755 1.00 92.44 139 ARG A N 1
ATOM 1058 C CA . ARG A 1 139 ? 3.743 -17.739 6.982 1.00 92.44 139 ARG A CA 1
ATOM 1059 C C . ARG A 1 139 ? 3.619 -16.856 5.756 1.00 92.44 139 ARG A C 1
ATOM 1061 O O . ARG A 1 139 ? 4.621 -16.399 5.221 1.00 92.44 139 ARG A O 1
ATOM 1068 N N . TYR A 1 140 ? 2.383 -16.508 5.419 1.00 92.75 140 TYR A N 1
ATOM 1069 C CA . TYR A 1 140 ? 2.100 -15.395 4.524 1.00 92.75 140 TYR A CA 1
ATOM 1070 C C . TYR A 1 140 ? 2.239 -14.069 5.271 1.00 92.75 140 TYR A C 1
ATOM 1072 O O . TYR A 1 140 ? 1.695 -13.893 6.367 1.00 92.75 140 TYR A O 1
ATOM 1080 N N . ARG A 1 141 ? 2.950 -13.118 4.668 1.00 94.81 141 ARG A N 1
ATOM 1081 C CA . ARG A 1 141 ? 3.054 -11.739 5.153 1.00 94.81 141 ARG A CA 1
ATOM 1082 C C . ARG A 1 141 ? 2.472 -10.780 4.138 1.00 94.81 141 ARG A C 1
ATOM 1084 O O . ARG A 1 141 ? 2.653 -10.954 2.939 1.00 94.81 141 ARG A O 1
ATOM 1091 N N . LEU A 1 142 ? 1.820 -9.732 4.630 1.00 96.50 142 LEU A N 1
ATOM 1092 C CA . LEU A 1 142 ? 1.349 -8.630 3.803 1.00 96.50 142 LEU A CA 1
ATOM 1093 C C . LEU A 1 142 ? 2.534 -7.728 3.430 1.00 96.50 142 LEU A C 1
ATOM 1095 O O . LEU A 1 142 ? 3.034 -6.971 4.264 1.00 96.50 142 LEU A O 1
ATOM 1099 N N . HIS A 1 143 ? 2.984 -7.820 2.182 1.00 96.75 143 HIS A N 1
ATOM 1100 C CA . HIS A 1 143 ? 4.070 -6.996 1.649 1.00 96.75 143 HIS A CA 1
ATOM 1101 C C . HIS A 1 143 ? 3.548 -5.711 1.003 1.00 96.75 143 HIS A C 1
ATOM 1103 O O . HIS A 1 143 ? 4.212 -4.671 1.086 1.00 96.75 143 HIS A O 1
ATOM 1109 N N . GLY A 1 144 ? 2.358 -5.768 0.399 1.00 97.12 144 GLY A N 1
ATOM 1110 C CA . G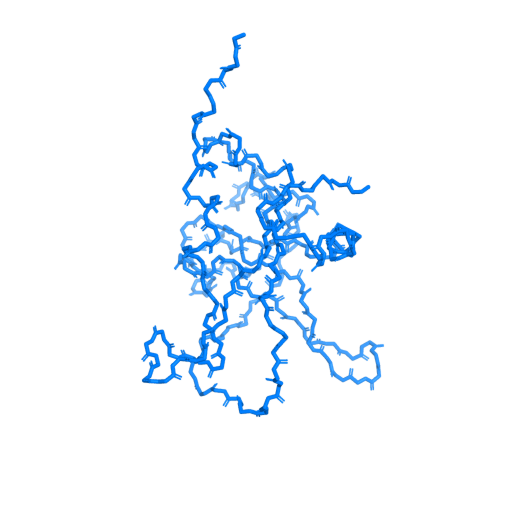LY A 1 144 ? 1.771 -4.637 -0.299 1.00 97.12 144 GLY A CA 1
ATOM 1111 C C . GLY A 1 144 ? 0.259 -4.551 -0.204 1.00 97.12 144 GLY A C 1
ATOM 1112 O O . GLY A 1 144 ? -0.414 -5.516 0.149 1.00 97.12 144 GLY A O 1
ATOM 1113 N N . VAL A 1 145 ? -0.246 -3.373 -0.546 1.00 97.25 145 VAL A N 1
ATOM 1114 C CA . VAL A 1 145 ? -1.666 -3.097 -0.773 1.00 97.25 145 VAL A CA 1
ATOM 1115 C C . VAL A 1 145 ? -1.795 -2.592 -2.205 1.00 97.25 145 VAL A C 1
ATOM 1117 O O . VAL A 1 145 ? -1.049 -1.684 -2.579 1.00 97.25 145 VAL A O 1
ATOM 1120 N N . VAL A 1 146 ? -2.678 -3.192 -3.006 1.00 95.56 146 VAL A N 1
ATOM 1121 C CA . VAL A 1 146 ? -2.952 -2.737 -4.382 1.00 95.56 146 VAL A CA 1
ATOM 1122 C C . VAL A 1 146 ? -3.370 -1.269 -4.343 1.00 95.56 146 VAL A C 1
ATOM 1124 O O . VAL A 1 146 ? -4.288 -0.924 -3.598 1.00 95.56 146 VAL A O 1
ATOM 1127 N N . SER A 1 147 ? -2.706 -0.421 -5.130 1.00 94.81 147 SER A N 1
ATOM 1128 C CA . SER A 1 147 ? -2.942 1.025 -5.123 1.00 94.81 147 SER A CA 1
ATOM 1129 C C . SER A 1 147 ? -3.381 1.522 -6.500 1.00 94.81 147 SER A C 1
ATOM 1131 O O . SER A 1 147 ? -4.547 1.879 -6.678 1.00 94.81 147 SER A O 1
ATOM 1133 N N . TRP A 1 148 ? -2.492 1.483 -7.497 1.00 94.44 148 TRP A N 1
ATOM 1134 C CA . TRP A 1 148 ? -2.755 2.046 -8.826 1.00 94.44 148 TRP A CA 1
ATOM 1135 C C . TRP A 1 148 ? -1.948 1.351 -9.933 1.00 94.44 148 TRP A C 1
ATOM 1137 O O . TRP A 1 148 ? -1.102 0.502 -9.666 1.00 94.44 148 TRP A O 1
ATOM 1147 N N . GLY A 1 149 ? -2.213 1.713 -11.188 1.00 92.00 149 GLY A N 1
ATOM 1148 C CA . GLY A 1 149 ? -1.472 1.266 -12.369 1.00 92.00 149 GLY A CA 1
ATOM 1149 C C . GLY A 1 149 ? -1.954 1.995 -13.626 1.00 92.00 149 GLY A C 1
ATOM 1150 O O . GLY A 1 149 ? -3.039 2.585 -13.627 1.00 92.00 149 GLY A O 1
ATOM 1151 N N . THR A 1 150 ? -1.152 1.984 -14.694 1.00 91.06 150 THR A N 1
ATOM 1152 C CA . THR A 1 150 ? -1.564 2.547 -15.993 1.00 91.06 150 THR A CA 1
ATOM 1153 C C . THR A 1 150 ? -2.248 1.478 -16.835 1.00 91.06 150 THR A C 1
ATOM 1155 O O . THR A 1 150 ? -1.588 0.604 -17.396 1.00 91.06 150 THR A O 1
ATOM 1158 N N . GLY A 1 151 ? -3.571 1.583 -16.970 1.00 88.00 151 GLY A N 1
ATOM 1159 C CA . GLY A 1 151 ? -4.368 0.508 -17.560 1.00 88.00 151 GLY A CA 1
ATOM 1160 C C . GLY A 1 151 ? -4.350 -0.738 -16.671 1.00 88.00 151 GLY A C 1
ATOM 1161 O O . GLY A 1 151 ? -4.101 -0.634 -15.475 1.00 88.00 151 GLY A O 1
ATOM 1162 N N . CYS A 1 152 ? -4.624 -1.904 -17.254 1.00 85.81 152 CYS A N 1
ATOM 1163 C CA . CYS A 1 152 ? -4.483 -3.190 -16.572 1.00 85.81 152 CYS A CA 1
ATOM 1164 C C . CYS A 1 152 ? -3.778 -4.178 -17.499 1.00 85.81 152 CYS A C 1
ATOM 1166 O O . CYS A 1 152 ? -4.111 -4.251 -18.687 1.00 85.81 152 CYS A O 1
ATOM 1168 N N . ALA A 1 153 ? -2.832 -4.947 -16.957 1.00 85.50 153 ALA A N 1
ATOM 1169 C CA . ALA A 1 153 ? -2.160 -6.041 -17.665 1.00 85.50 153 ALA A CA 1
ATOM 1170 C C . ALA A 1 153 ? -1.435 -5.613 -18.957 1.00 85.50 153 ALA A C 1
ATOM 1172 O O . ALA A 1 153 ? -1.239 -6.420 -19.871 1.00 85.50 153 ALA A O 1
ATOM 1173 N N . MET A 1 154 ? -1.002 -4.354 -19.035 1.00 90.81 154 MET A N 1
ATOM 1174 C CA . MET A 1 154 ? -0.260 -3.826 -20.178 1.00 90.81 154 MET A CA 1
ATOM 1175 C C . MET A 1 154 ? 1.238 -4.118 -20.055 1.00 90.81 154 MET A C 1
ATOM 1177 O O . MET A 1 154 ? 1.812 -4.132 -18.965 1.00 90.81 154 MET A O 1
ATOM 1181 N N . ALA A 1 155 ? 1.900 -4.317 -21.196 1.00 93.69 155 ALA A N 1
ATOM 1182 C CA . ALA A 1 155 ? 3.348 -4.470 -21.224 1.00 93.69 155 ALA A CA 1
ATOM 1183 C C . ALA A 1 155 ? 4.037 -3.231 -20.630 1.00 93.69 155 ALA A C 1
ATOM 1185 O O . ALA A 1 155 ? 3.667 -2.096 -20.938 1.00 93.69 155 ALA A O 1
ATOM 1186 N N . LYS A 1 156 ? 5.041 -3.464 -19.779 1.00 95.06 156 LYS A N 1
ATOM 1187 C CA . LYS A 1 156 ? 5.828 -2.442 -19.067 1.00 95.06 156 LYS A CA 1
ATOM 1188 C C . LYS A 1 156 ? 5.016 -1.504 -18.164 1.00 95.06 156 LYS A C 1
ATOM 1190 O O . LYS A 1 156 ? 5.556 -0.510 -17.690 1.00 95.06 156 LYS A O 1
ATOM 1195 N N . LYS A 1 157 ? 3.746 -1.815 -17.880 1.00 95.94 157 LYS A N 1
ATOM 1196 C CA . LYS A 1 157 ? 2.901 -1.097 -16.910 1.00 95.94 157 LYS A CA 1
ATOM 1197 C C . LYS A 1 157 ? 2.421 -2.071 -15.827 1.00 95.94 157 LYS A C 1
ATOM 1199 O O . LYS A 1 157 ? 1.255 -2.446 -15.820 1.00 95.94 157 LYS A O 1
ATOM 1204 N N . PRO A 1 158 ? 3.330 -2.553 -14.959 1.00 96.19 158 PRO A N 1
ATOM 1205 C CA . PRO A 1 158 ? 2.963 -3.457 -13.871 1.00 96.19 158 PRO A CA 1
ATOM 1206 C C . PRO A 1 158 ? 2.120 -2.734 -12.814 1.00 96.19 158 PRO A C 1
ATOM 1208 O O . PRO A 1 158 ? 2.277 -1.525 -12.638 1.00 96.19 158 PRO A O 1
ATOM 1211 N N . GLY A 1 159 ? 1.307 -3.457 -12.048 1.00 95.94 159 GLY A N 1
ATOM 1212 C CA . GLY A 1 159 ? 0.603 -2.893 -10.900 1.00 95.94 159 GLY A CA 1
ATOM 1213 C C . GLY A 1 159 ? 1.549 -2.271 -9.868 1.00 95.94 159 GLY A C 1
ATOM 1214 O O . GLY A 1 159 ? 2.661 -2.761 -9.622 1.00 95.94 159 GLY A O 1
ATOM 1215 N N . VAL A 1 160 ? 1.094 -1.182 -9.250 1.00 97.38 160 VAL A N 1
ATOM 1216 C CA . VAL A 1 160 ? 1.811 -0.429 -8.218 1.00 97.38 160 VAL A CA 1
ATOM 1217 C C . VAL A 1 160 ? 1.125 -0.622 -6.870 1.00 97.38 160 VAL A C 1
ATOM 1219 O O . VAL A 1 160 ? -0.088 -0.466 -6.711 1.00 97.38 160 VAL A O 1
ATOM 1222 N N . TYR A 1 161 ? 1.938 -0.956 -5.874 1.00 98.12 161 TYR A N 1
ATOM 1223 C CA . TYR A 1 161 ? 1.499 -1.360 -4.549 1.00 98.12 161 TYR A CA 1
ATOM 1224 C C . TYR A 1 161 ? 2.113 -0.450 -3.488 1.00 98.12 161 TYR A C 1
ATOM 1226 O O . TYR A 1 161 ? 3.299 -0.104 -3.546 1.00 98.12 161 TYR A O 1
ATOM 1234 N N . THR A 1 162 ? 1.339 -0.120 -2.457 1.00 98.06 162 THR A N 1
ATOM 1235 C CA . THR A 1 162 ? 1.864 0.557 -1.267 1.00 98.06 162 THR A CA 1
ATOM 1236 C C . THR A 1 162 ? 2.753 -0.407 -0.482 1.00 98.06 162 THR A C 1
ATOM 1238 O O . THR A 1 162 ? 2.320 -1.486 -0.089 1.00 98.06 162 THR A O 1
ATOM 1241 N N . LYS A 1 163 ? 4.006 -0.022 -0.213 1.00 97.88 163 LYS A N 1
ATOM 1242 C CA . LYS A 1 163 ? 5.025 -0.836 0.476 1.00 97.88 163 LYS A CA 1
ATOM 1243 C C . LYS A 1 163 ? 4.751 -0.880 1.985 1.00 97.88 163 LYS A C 1
ATOM 1245 O O . LYS A 1 163 ? 5.212 -0.008 2.723 1.00 97.88 163 LYS A O 1
ATOM 1250 N N . VAL A 1 164 ? 4.036 -1.903 2.465 1.00 97.56 164 VAL A N 1
ATOM 1251 C CA . VAL A 1 164 ? 3.532 -1.996 3.858 1.00 97.56 164 VAL A CA 1
ATOM 1252 C C . VAL A 1 164 ? 4.637 -1.881 4.908 1.00 97.56 164 VAL A C 1
ATOM 1254 O O . VAL A 1 164 ? 4.442 -1.247 5.947 1.00 97.56 164 VAL A O 1
ATOM 1257 N N . SER A 1 165 ? 5.834 -2.400 4.624 1.00 96.69 165 SER A N 1
ATOM 1258 C CA . SER A 1 165 ? 6.987 -2.301 5.529 1.00 96.69 165 SER A CA 1
ATOM 1259 C C . SER A 1 165 ? 7.359 -0.855 5.895 1.00 96.69 165 SER A C 1
ATOM 1261 O O . SER A 1 165 ? 7.848 -0.610 6.998 1.00 96.69 165 SER A O 1
ATOM 1263 N N . ARG A 1 166 ? 7.071 0.125 5.024 1.00 97.06 166 ARG A N 1
ATOM 1264 C CA . ARG A 1 166 ? 7.301 1.559 5.287 1.00 97.06 166 ARG A CA 1
ATOM 1265 C C . ARG A 1 166 ? 6.294 2.172 6.261 1.00 97.06 166 ARG A C 1
ATOM 1267 O O . ARG A 1 166 ? 6.569 3.240 6.804 1.00 97.06 166 ARG A O 1
ATOM 1274 N N . PHE A 1 167 ? 5.169 1.504 6.504 1.00 97.12 167 PHE A N 1
ATOM 1275 C CA . PHE A 1 167 ? 4.055 2.021 7.298 1.00 97.12 167 PHE A CA 1
ATOM 1276 C C . PHE A 1 167 ? 3.830 1.264 8.610 1.00 97.12 167 PHE A C 1
ATOM 1278 O O . PHE A 1 167 ? 2.937 1.641 9.360 1.00 97.12 167 PHE A O 1
ATOM 1285 N N . LEU A 1 168 ? 4.647 0.260 8.954 1.00 96.88 168 LEU A N 1
ATOM 1286 C CA . LEU A 1 168 ? 4.478 -0.508 10.200 1.00 96.88 168 LEU A CA 1
ATOM 1287 C C . LEU A 1 168 ? 4.381 0.371 11.467 1.00 96.88 168 LEU A C 1
ATOM 1289 O O . LEU A 1 168 ? 3.465 0.142 12.262 1.00 96.88 168 LEU A O 1
ATOM 1293 N N . PRO A 1 169 ? 5.228 1.408 11.668 1.00 96.88 169 PRO A N 1
ATOM 1294 C CA . PRO A 1 169 ? 5.079 2.299 12.820 1.00 96.88 169 PRO A CA 1
ATOM 1295 C C . PRO A 1 169 ? 3.763 3.084 12.791 1.00 96.88 169 PRO A C 1
ATOM 1297 O O . PRO A 1 169 ? 3.104 3.222 13.819 1.00 96.88 169 PRO A O 1
ATOM 1300 N N . TRP A 1 170 ? 3.355 3.557 11.608 1.00 97.44 170 TRP A N 1
ATOM 1301 C CA . TRP A 1 170 ? 2.108 4.297 11.416 1.00 97.44 170 TRP A CA 1
ATOM 1302 C C . TRP A 1 170 ? 0.883 3.421 11.705 1.00 97.44 170 TRP A C 1
ATOM 1304 O O . TRP A 1 170 ? 0.023 3.839 12.475 1.00 97.44 170 TRP A O 1
ATOM 1314 N N . ILE A 1 171 ? 0.848 2.184 11.193 1.00 96.88 171 ILE A N 1
ATOM 1315 C CA . ILE A 1 171 ? -0.217 1.203 11.462 1.00 96.88 171 ILE A CA 1
ATOM 1316 C C . ILE A 1 171 ? -0.316 0.946 12.969 1.00 96.88 171 ILE A C 1
ATOM 1318 O O . ILE A 1 171 ? -1.397 1.017 13.550 1.00 96.88 171 ILE A O 1
ATOM 1322 N N . SER A 1 172 ? 0.824 0.701 13.620 1.00 96.75 172 SER A N 1
ATOM 1323 C CA . SER A 1 172 ? 0.880 0.434 15.059 1.00 96.75 172 SER A CA 1
ATOM 1324 C C . SER A 1 172 ? 0.332 1.604 15.886 1.00 96.75 172 SER A C 1
ATOM 1326 O O . SER A 1 172 ? -0.425 1.401 16.837 1.00 96.75 172 SER A O 1
ATOM 1328 N N . THR A 1 173 ? 0.670 2.837 15.505 1.00 96.69 173 THR A N 1
ATOM 1329 C CA . THR A 1 173 ? 0.139 4.047 16.143 1.00 96.69 173 THR A CA 1
ATOM 1330 C C . THR A 1 173 ? -1.347 4.240 15.851 1.00 96.69 173 THR A C 1
ATOM 1332 O O . THR A 1 173 ? -2.100 4.491 16.787 1.00 96.69 173 THR A O 1
ATOM 1335 N N . ALA A 1 174 ? -1.801 4.044 14.611 1.00 95.88 174 ALA A N 1
ATOM 1336 C CA . ALA A 1 174 ? -3.217 4.129 14.251 1.00 95.88 174 ALA A CA 1
ATOM 1337 C C . ALA A 1 174 ? -4.073 3.174 15.094 1.00 95.88 174 ALA A C 1
ATOM 1339 O O . ALA A 1 174 ? -5.059 3.592 15.702 1.00 95.88 174 ALA A O 1
ATOM 1340 N N . MET A 1 175 ? -3.650 1.911 15.202 1.00 94.25 175 MET A N 1
ATOM 1341 C CA . MET A 1 175 ? -4.343 0.906 16.009 1.00 94.25 175 MET A CA 1
ATOM 1342 C C . MET A 1 175 ? -4.417 1.319 17.482 1.00 94.25 175 MET A C 1
ATOM 1344 O O . MET A 1 175 ? -5.492 1.284 18.073 1.00 94.25 175 MET A O 1
ATOM 1348 N N . ARG A 1 176 ? -3.306 1.765 18.083 1.00 94.31 176 ARG A N 1
ATOM 1349 C CA . ARG A 1 176 ? -3.290 2.171 19.500 1.00 94.31 176 ARG A CA 1
ATOM 1350 C C . ARG A 1 176 ? -4.115 3.426 19.765 1.00 94.31 176 ARG A C 1
ATOM 1352 O O . ARG A 1 176 ? -4.896 3.445 20.711 1.00 94.31 176 ARG A O 1
ATOM 1359 N N . SER A 1 177 ? -3.961 4.460 18.946 1.00 94.44 177 SER A N 1
ATOM 1360 C CA . SER A 1 177 ? -4.573 5.769 19.190 1.00 94.44 177 SER A CA 1
ATOM 1361 C C . SER A 1 177 ? -6.073 5.800 18.895 1.00 94.44 177 SER A C 1
ATOM 1363 O O . SER A 1 177 ? -6.782 6.573 19.532 1.00 94.44 177 SER A O 1
ATOM 1365 N N . TYR A 1 178 ? -6.569 4.960 17.978 1.00 92.62 178 TYR A N 1
ATOM 1366 C CA . TYR A 1 178 ? -7.950 5.054 17.485 1.00 92.62 178 TYR A CA 1
ATOM 1367 C C . TYR A 1 178 ? -8.831 3.819 17.751 1.00 92.62 178 TYR A C 1
ATOM 1369 O O . TYR A 1 178 ? -10.003 3.845 17.383 1.00 92.62 178 TYR A O 1
ATOM 1377 N N . HIS A 1 179 ? -8.346 2.769 18.435 1.00 84.81 179 HIS A N 1
ATOM 1378 C CA . HIS A 1 179 ? -9.131 1.542 18.713 1.00 84.81 179 HIS A CA 1
ATOM 1379 C C . HIS A 1 179 ? -10.521 1.790 19.343 1.00 84.81 179 HIS A C 1
ATOM 1381 O O . HIS A 1 179 ? -11.482 1.058 19.084 1.00 84.81 179 HIS A O 1
ATOM 1387 N N . ASN A 1 180 ? -10.651 2.842 20.157 1.00 87.00 180 ASN A N 1
ATOM 1388 C CA . ASN A 1 180 ? -11.884 3.200 20.858 1.00 87.00 180 ASN A CA 1
ATOM 1389 C C . ASN A 1 180 ? -12.551 4.482 20.349 1.00 87.00 180 ASN A C 1
ATOM 1391 O O . ASN A 1 180 ? -13.512 4.932 20.965 1.00 87.00 180 ASN A O 1
ATOM 1395 N N . LEU A 1 181 ? -12.095 5.047 19.227 1.00 91.25 181 LEU A N 1
ATOM 1396 C CA . LEU A 1 181 ? -12.614 6.304 18.687 1.00 91.25 181 LEU A CA 1
ATOM 1397 C C . LEU A 1 181 ? -13.415 6.049 17.406 1.00 91.25 181 LEU A C 1
ATOM 1399 O O . LEU A 1 181 ? -12.810 5.859 16.350 1.00 91.25 181 LEU A O 1
ATOM 1403 N N . PRO A 1 182 ? -14.761 6.055 17.454 1.00 91.75 182 PRO A N 1
ATOM 1404 C CA . PRO A 1 182 ? -15.569 6.002 16.246 1.00 91.75 182 PRO A CA 1
ATOM 1405 C C . PRO A 1 182 ? -15.301 7.213 15.348 1.00 91.75 182 PRO A C 1
ATOM 1407 O O . PRO A 1 182 ? -14.901 8.279 15.820 1.00 91.75 182 PRO A O 1
ATOM 1410 N N . GLY A 1 183 ? -15.541 7.062 14.053 1.00 91.06 183 GLY A N 1
ATOM 1411 C CA . GLY A 1 183 ? -15.421 8.153 13.082 1.00 91.06 183 GLY A CA 1
ATOM 1412 C C . GLY A 1 183 ? -14.350 7.931 12.019 1.00 91.06 183 GLY A C 1
ATOM 1413 O O . GLY A 1 183 ? -13.657 6.913 11.985 1.00 91.06 183 GLY A O 1
ATOM 1414 N N . VAL A 1 184 ? -14.241 8.911 11.127 1.00 92.06 184 VAL A N 1
ATOM 1415 C CA . VAL A 1 184 ? -13.196 8.969 10.104 1.00 92.06 184 VAL A CA 1
ATOM 1416 C C . VAL A 1 184 ? -12.121 9.937 10.580 1.00 92.06 184 VAL A C 1
ATOM 1418 O O . VAL A 1 184 ? -12.409 11.101 10.855 1.00 92.06 184 VAL A O 1
ATOM 1421 N N . HIS A 1 185 ? -10.887 9.453 10.677 1.00 93.44 185 HIS A N 1
ATOM 1422 C CA . HIS A 1 185 ? -9.745 10.187 11.214 1.00 93.44 185 HIS A CA 1
ATOM 1423 C C . HIS A 1 185 ? -8.598 10.202 10.212 1.00 93.44 185 HIS A C 1
ATOM 1425 O O . HIS A 1 185 ? -8.437 9.289 9.402 1.00 93.44 185 HIS A O 1
ATOM 1431 N N . LYS A 1 186 ? -7.756 11.227 10.316 1.00 92.62 186 LYS A N 1
ATOM 1432 C CA . LYS A 1 186 ? -6.503 11.327 9.567 1.00 92.62 186 LYS A CA 1
ATOM 1433 C C . LYS A 1 186 ? -5.330 11.245 10.530 1.00 92.62 186 LYS A C 1
ATOM 1435 O O . LYS A 1 186 ? -5.317 11.944 11.541 1.00 92.62 186 LYS A O 1
ATOM 1440 N N . LEU A 1 187 ? -4.337 10.423 10.206 1.00 94.06 187 LEU A N 1
ATOM 1441 C CA . LEU A 1 187 ? -3.119 10.285 11.002 1.00 94.06 187 LEU A CA 1
ATOM 1442 C C . LEU A 1 187 ? -1.900 10.597 10.135 1.00 94.06 187 LEU A C 1
ATOM 1444 O O . LEU A 1 187 ? -1.700 9.978 9.090 1.00 94.06 187 LEU A O 1
ATOM 1448 N N . ALA A 1 188 ? -1.089 11.555 10.580 1.00 87.69 188 ALA A N 1
ATOM 1449 C CA . ALA A 1 188 ? 0.205 11.846 9.974 1.00 87.69 188 ALA A CA 1
ATOM 1450 C C . ALA A 1 188 ? 1.242 10.781 10.340 1.00 87.69 188 ALA A C 1
ATOM 1452 O O . ALA A 1 188 ? 1.000 9.915 11.180 1.00 87.69 188 ALA A O 1
ATOM 1453 N N . ARG A 1 189 ? 2.419 10.855 9.720 1.00 79.69 189 ARG A N 1
ATOM 1454 C CA . ARG A 1 189 ? 3.550 10.026 10.130 1.00 79.69 189 ARG A CA 1
ATOM 1455 C C . ARG A 1 189 ? 3.837 10.264 11.629 1.00 79.69 189 ARG A C 1
ATOM 1457 O O . ARG A 1 189 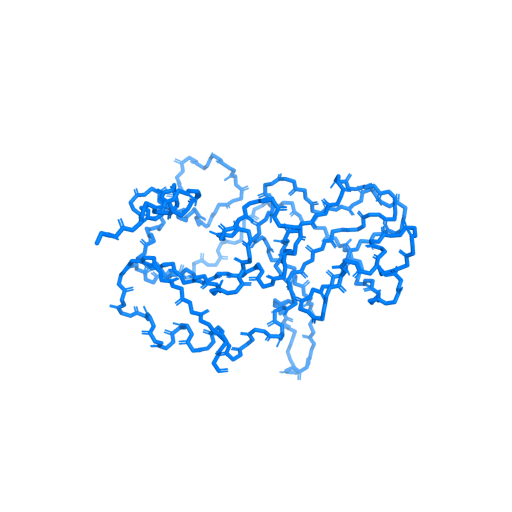? 3.881 11.432 12.016 1.00 79.69 189 ARG A O 1
ATOM 1464 N N . PRO A 1 190 ? 3.967 9.205 12.448 1.00 57.62 190 PRO A N 1
ATOM 1465 C CA . PRO A 1 190 ? 4.425 9.350 13.826 1.00 57.62 190 PRO A CA 1
ATOM 1466 C C . PRO A 1 190 ? 5.856 9.891 13.893 1.00 57.62 190 PRO A C 1
ATOM 1468 O O . PRO A 1 190 ? 6.607 9.710 12.902 1.00 57.62 190 PRO A O 1
#

Organism: NCBI:txid433684

Sequence (190 aa):
MPGREVGLGRRYSFLNRWSVLLGSISNKPVNANVAEVKTIVYHSSYLPFVDANIDDNSRDIAVLALTQPLTFNGHLADVLQETHVPIISDAVCNAPDYYDNQITTTMFCAGYEKGGIDACQGDSGFPFVAEDCLSKTSRYRLHGVVSWGTGCAMAKKPGVYTKVSRFLPWISTAMRSYHNLPGVHKLARP

Secondary structure (DSSP, 8-state):
------SSHHHH--GGG-EEEES-SSSS-TT-EEEEEEEEEEETT-GGGT-TT----TT--EEEEESSPPP------S-------PEEPHHHHTSTTTTTT---TTEEEES-TT-S----TT-TT-EEEEEE-TTSS-EEEEEEEEEE-SSSSBTTB-EEEEEGGGTHHHHHHHHHHHTT--EEEEE---

Radius of gyration: 18.09 Å; chains: 1; bounding box: 42×55×42 Å

Foldseek 3Di:
DDDDDDDDCVVPFDQVVDWDWPPDQDPDDPDTPIWGWFEKEAAQPCCCRVPVPDPQRARGDMDTDTPDDDDDDPDDYDHHDDDDWAWDDPVLCCPPLHVVPSADPQKTFTHDQQFPDADAPPQAQPFDWDWDCPVVDIDIDGQWGFGDWDHHRHHNITTMTGGVVVCVVVVVCCCVVPVPPGTYHYDYDD

InterPro domains:
  IPR001254 Serine proteases, trypsin domain [PF00089] (73-171)
  IPR001254 Serine proteases, trypsin domain [PS50240] (1-176)
  IPR001254 Serine proteases, trypsin domain [SM00020] (4-171)
  IPR001254 Serine proteases, trypsin domain [cd00190] (11-172)
  IPR009003 Peptidase S1, PA clan [SSF50494] (14-177)

pLDDT: mean 84.69, std 16.44, range [25.91, 98.25]